Protein AF-L1LAF9-F1 (afdb_monomer)

Organism: NCBI:txid1537102

Nearest PDB structures (foldseek):
  6fg9-assembly1_B  TM=1.984E-01  e=8.293E-01  Mus musculus
  6fg9-assembly1_A  TM=2.147E-01  e=1.912E+00  Mus musculus

Foldseek 3Di:
DDWDFDDDPDDDDTDTDDDPDDDLVFFPDKDFDADPPDPDTFKIKTDGHPDPPPDDDAIWMWGAAAQFQDIDTDPVDGDDDDPVCPVVSVVSNVLRPAAEFAAELLDQAAKDDGPRGPFIWGWDWDQDVVDNFKIKIKIAGPVQDWHWYPFYDQPNDTQPDGGSATFSIKIFMPGPPDDSHGQKIWTHGPPPQAIWIWGDPAQPDSHIATFDAPDDDDRNDDPPVVVSRVVSCCRHVPDDDPDDDDDDCPVVVRRPRPDPDPDDDDDDDPPPDPDDDDDDDD

Radius of gyration: 24.38 Å; Cα contacts (8 Å, |Δi|>4): 462; chains: 1; bounding box: 65×49×66 Å

Structure (mmCIF, N/CA/C/O backbone):
data_AF-L1LAF9-F1
#
_entry.id   AF-L1LAF9-F1
#
loop_
_atom_site.group_PDB
_atom_site.id
_atom_site.type_symbol
_atom_site.label_atom_id
_atom_site.label_alt_id
_atom_site.label_comp_id
_atom_site.label_asym_id
_atom_site.label_entity_id
_atom_site.label_seq_id
_atom_site.pdbx_PDB_ins_code
_atom_site.Cartn_x
_atom_site.Cartn_y
_atom_site.Cartn_z
_atom_site.occupancy
_atom_site.B_iso_or_equiv
_atom_site.auth_seq_id
_atom_site.auth_comp_id
_atom_site.auth_asym_id
_atom_site.auth_atom_id
_atom_site.pdbx_PDB_model_num
ATOM 1 N N . MET A 1 1 ? -22.250 -16.997 15.262 1.00 35.44 1 MET A N 1
ATOM 2 C CA . MET A 1 1 ? -22.155 -15.580 14.861 1.00 35.44 1 MET A CA 1
ATOM 3 C C . MET A 1 1 ? -22.587 -14.770 16.066 1.00 35.44 1 MET A C 1
ATOM 5 O O . MET A 1 1 ? -23.705 -14.972 16.515 1.00 35.44 1 MET A O 1
ATOM 9 N N . ALA A 1 2 ? -21.692 -13.990 16.666 1.00 36.31 2 ALA A N 1
ATOM 10 C CA . ALA A 1 2 ? -22.059 -13.100 17.764 1.00 36.31 2 ALA A CA 1
ATOM 11 C C . ALA A 1 2 ? -22.338 -11.720 17.162 1.00 36.31 2 ALA A C 1
ATOM 13 O O . ALA A 1 2 ? -21.516 -11.211 16.404 1.00 36.31 2 ALA A O 1
ATOM 14 N N . ILE A 1 3 ? -23.509 -11.158 17.449 1.00 37.88 3 ILE A N 1
ATOM 15 C CA . ILE A 1 3 ? -23.856 -9.787 17.076 1.00 37.88 3 ILE A CA 1
ATOM 16 C C . ILE A 1 3 ? -23.660 -8.961 18.342 1.00 37.88 3 ILE A C 1
ATOM 18 O O . ILE A 1 3 ? -24.405 -9.127 19.306 1.00 37.88 3 ILE A O 1
ATOM 22 N N . ALA A 1 4 ? -22.625 -8.124 18.368 1.00 44.84 4 ALA A N 1
ATOM 23 C CA . ALA A 1 4 ? -22.475 -7.128 19.417 1.00 44.84 4 ALA A CA 1
ATOM 24 C C . ALA A 1 4 ? -23.348 -5.923 19.047 1.00 44.84 4 ALA A C 1
ATOM 26 O O . ALA A 1 4 ? -23.172 -5.328 17.984 1.00 44.84 4 ALA A O 1
ATOM 27 N N . VAL A 1 5 ? -24.311 -5.594 19.907 1.00 40.78 5 VAL A N 1
ATOM 28 C CA . VAL A 1 5 ? -25.103 -4.366 19.793 1.00 40.78 5 VAL A CA 1
ATOM 29 C C . VAL A 1 5 ? -24.395 -3.307 20.623 1.00 40.78 5 VAL A C 1
ATOM 31 O O . VAL A 1 5 ? -24.274 -3.450 21.837 1.00 40.78 5 VAL A O 1
ATOM 34 N N . ILE A 1 6 ? -23.884 -2.272 19.964 1.00 50.31 6 ILE A N 1
ATOM 35 C CA . ILE A 1 6 ? -23.181 -1.170 20.621 1.00 50.31 6 ILE A CA 1
ATOM 36 C C . ILE A 1 6 ? -24.163 -0.005 20.722 1.00 50.31 6 ILE A C 1
ATOM 38 O O . ILE A 1 6 ? -24.612 0.522 19.707 1.00 50.31 6 ILE A O 1
ATOM 42 N N . SER A 1 7 ? -24.515 0.372 21.951 1.00 35.22 7 SER A N 1
ATOM 43 C CA . SER A 1 7 ? -25.308 1.570 22.233 1.00 35.22 7 SER A CA 1
ATOM 44 C C . SER A 1 7 ? -24.351 2.731 22.472 1.00 35.22 7 SER A C 1
ATOM 46 O O . SER A 1 7 ? -23.646 2.747 23.480 1.00 35.22 7 SER A O 1
ATOM 48 N N . ILE A 1 8 ? -24.312 3.692 21.553 1.00 41.19 8 ILE A N 1
ATOM 49 C CA . ILE A 1 8 ? -23.525 4.919 21.706 1.00 41.19 8 ILE A CA 1
ATOM 50 C C . ILE A 1 8 ? -24.463 5.989 22.272 1.00 41.19 8 ILE A C 1
ATOM 52 O O . ILE A 1 8 ? -25.536 6.235 21.724 1.00 41.19 8 ILE A O 1
ATOM 56 N N . GLY A 1 9 ? -24.102 6.574 23.414 1.00 35.09 9 GLY A N 1
ATOM 57 C CA . GLY A 1 9 ? -24.902 7.600 24.076 1.00 35.09 9 GLY A CA 1
ATOM 58 C C . GLY A 1 9 ? -24.923 8.918 23.299 1.00 35.09 9 GLY A C 1
ATOM 59 O O . GLY A 1 9 ? -23.873 9.507 23.067 1.00 35.09 9 GLY A O 1
ATOM 60 N N . MET A 1 10 ? -26.152 9.359 23.010 1.00 37.81 10 MET A N 1
ATOM 61 C CA . MET A 1 10 ? -26.618 10.645 22.467 1.00 37.81 10 MET A CA 1
ATOM 62 C C . MET A 1 10 ? -26.409 10.875 20.951 1.00 37.81 10 MET A C 1
ATOM 64 O O . MET A 1 10 ? -25.324 11.186 20.469 1.00 37.81 10 MET A O 1
ATOM 68 N N . ASP A 1 11 ? -27.540 10.744 20.239 1.00 41.66 11 ASP A N 1
ATOM 69 C CA . ASP A 1 11 ? -27.870 11.194 18.874 1.00 41.66 11 ASP A CA 1
ATOM 70 C C . ASP A 1 11 ? -27.311 10.464 17.631 1.00 41.66 11 ASP A C 1
ATOM 72 O O . ASP A 1 11 ? -27.247 11.078 16.567 1.00 41.66 11 ASP A O 1
ATOM 76 N N . PHE A 1 12 ? -26.993 9.157 17.665 1.00 33.66 12 PHE A N 1
ATOM 77 C CA . PHE A 1 12 ? -26.556 8.445 16.441 1.00 33.66 12 PHE A CA 1
ATOM 78 C C . PHE A 1 12 ? -27.065 7.004 16.245 1.00 33.66 12 PHE A C 1
ATOM 80 O O . PHE A 1 12 ? -27.382 6.276 17.182 1.00 33.66 12 PHE A O 1
ATOM 87 N N . GLN A 1 13 ? -27.139 6.631 14.959 1.00 39.62 13 GLN A N 1
ATOM 88 C CA . GLN A 1 13 ? -27.570 5.347 14.394 1.00 39.62 13 GLN A CA 1
ATOM 89 C C . GLN A 1 13 ? -26.737 4.161 14.917 1.00 39.62 13 GLN A C 1
ATOM 91 O O . GLN A 1 13 ? -25.512 4.236 14.993 1.00 39.62 13 GLN A O 1
ATOM 96 N N . CYS A 1 14 ? -27.396 3.040 15.230 1.00 37.69 14 CYS A N 1
ATOM 97 C CA . CYS A 1 14 ? -26.738 1.805 15.660 1.00 37.69 14 CYS A CA 1
ATOM 98 C C . CYS A 1 14 ? -25.859 1.220 14.542 1.00 37.69 14 CYS A C 1
ATOM 100 O O . CYS A 1 14 ? -26.374 0.788 13.509 1.00 37.69 14 CYS A O 1
ATOM 102 N N . LEU A 1 15 ? -24.545 1.136 14.768 1.00 49.91 15 LEU A N 1
ATOM 103 C CA . LEU A 1 15 ? -23.625 0.404 13.899 1.00 49.91 15 LEU A CA 1
ATOM 104 C C . LEU A 1 15 ? -23.472 -1.034 14.411 1.00 49.91 15 LEU A C 1
ATOM 106 O O . LEU A 1 15 ? -22.935 -1.273 15.492 1.00 49.91 15 LEU A O 1
ATOM 110 N N . PHE A 1 16 ? -23.930 -2.006 13.623 1.00 46.44 16 PHE A N 1
ATOM 111 C CA . PHE A 1 16 ? -23.715 -3.424 13.905 1.00 46.44 16 PHE A CA 1
ATOM 112 C C . PHE A 1 16 ? -22.356 -3.853 13.349 1.00 46.44 16 PHE A C 1
ATOM 114 O O . PHE A 1 16 ? -22.183 -3.954 12.135 1.00 46.44 16 PHE A O 1
ATOM 121 N N . ILE A 1 17 ? -21.389 -4.141 14.223 1.00 55.69 17 ILE A N 1
ATOM 122 C CA . ILE A 1 17 ? -20.108 -4.722 13.803 1.00 55.69 17 ILE A CA 1
ATOM 123 C C . ILE A 1 17 ? -20.199 -6.240 13.929 1.00 55.69 17 ILE A C 1
ATOM 125 O O . ILE A 1 17 ? -20.254 -6.797 15.026 1.00 55.69 17 ILE A O 1
ATOM 129 N N . VAL A 1 18 ? -20.200 -6.927 12.788 1.00 50.34 18 VAL A N 1
ATOM 130 C CA . VAL A 1 18 ? -20.078 -8.386 12.737 1.00 50.34 18 VAL A CA 1
ATOM 131 C C . VAL A 1 18 ? -18.594 -8.742 12.780 1.00 50.34 18 VAL A C 1
ATOM 133 O O . VAL A 1 18 ? -17.911 -8.729 11.758 1.00 50.34 18 VAL A O 1
ATOM 136 N N . VAL A 1 19 ? -18.083 -9.075 13.965 1.00 55.41 19 VAL A N 1
ATOM 137 C CA . VAL A 1 19 ? -16.736 -9.645 14.113 1.00 55.41 19 VAL A CA 1
ATOM 138 C C . VAL A 1 19 ? -16.819 -11.141 13.810 1.00 55.41 19 VAL A C 1
ATOM 140 O O . VAL A 1 19 ? -17.490 -11.902 14.512 1.00 55.41 19 VAL A O 1
ATOM 143 N N . LYS A 1 20 ? -16.183 -11.571 12.718 1.00 49.72 20 LYS A N 1
ATOM 144 C CA . LYS A 1 20 ? -16.218 -12.959 12.243 1.00 49.72 20 LYS A CA 1
ATOM 145 C C . LYS A 1 20 ? -14.942 -13.705 12.654 1.00 49.72 20 LYS A C 1
ATOM 147 O O . LYS A 1 20 ? -14.177 -14.052 11.775 1.00 49.72 20 LYS A O 1
ATOM 152 N N . GLU A 1 21 ? -14.719 -13.925 13.956 1.00 51.59 21 GLU A N 1
ATOM 153 C CA . GLU A 1 21 ? -13.753 -14.891 14.547 1.00 51.59 21 GLU A CA 1
ATOM 154 C C . GLU A 1 21 ? -13.756 -14.812 16.097 1.00 51.59 21 GLU A C 1
ATOM 156 O O . GLU A 1 21 ? -14.299 -13.845 16.629 1.00 51.59 21 GLU A O 1
ATOM 161 N N . PRO A 1 22 ? -13.117 -15.766 16.818 1.00 48.38 22 PRO A N 1
ATOM 162 C CA . PRO A 1 22 ? -13.719 -16.945 17.464 1.00 48.38 22 PRO A CA 1
ATOM 163 C C . PRO A 1 22 ? -14.775 -16.602 18.540 1.00 48.38 22 PRO A C 1
ATOM 165 O O . PRO A 1 22 ? -14.990 -15.450 18.884 1.00 48.38 22 PRO A O 1
ATOM 168 N N . LYS A 1 23 ? -15.473 -17.620 19.067 1.00 59.66 23 LYS A N 1
ATOM 169 C CA . LYS A 1 23 ? -16.467 -17.530 20.162 1.00 59.66 23 LYS A CA 1
ATOM 170 C C . LYS A 1 23 ? -16.115 -16.436 21.198 1.00 59.66 23 LYS A C 1
ATOM 172 O O . LYS A 1 23 ? -15.335 -16.689 22.108 1.00 59.66 23 LYS A O 1
ATOM 177 N N . MET A 1 24 ? -16.725 -15.249 21.084 1.00 68.69 24 MET A N 1
ATOM 178 C CA . MET A 1 24 ? -16.601 -14.140 22.045 1.00 68.69 24 MET A CA 1
ATOM 179 C C . MET A 1 24 ? -17.379 -14.445 23.337 1.00 68.69 24 MET A C 1
ATOM 181 O O . MET A 1 24 ? -18.299 -13.720 23.704 1.00 68.69 24 MET A O 1
ATOM 185 N N . ILE A 1 25 ? -17.093 -15.572 23.988 1.00 66.50 25 ILE A N 1
ATOM 186 C CA . ILE A 1 25 ? -17.850 -16.025 25.165 1.00 66.50 25 ILE A CA 1
ATOM 187 C C . ILE A 1 25 ? -17.491 -15.196 26.415 1.00 66.50 25 ILE A C 1
ATOM 189 O O . ILE A 1 25 ? -18.321 -15.053 27.311 1.00 66.50 25 ILE A O 1
ATOM 193 N N . ASP A 1 26 ? -16.352 -14.498 26.406 1.00 86.31 26 ASP A N 1
ATOM 194 C CA . ASP A 1 26 ? -15.790 -13.860 27.601 1.00 86.31 26 ASP A CA 1
ATOM 195 C C . ASP A 1 26 ? -15.509 -12.357 27.440 1.00 86.31 26 ASP A C 1
ATOM 197 O O . ASP A 1 26 ? -14.520 -11.853 27.961 1.00 86.31 26 ASP A O 1
ATOM 201 N N . VAL A 1 27 ? -16.364 -11.608 26.735 1.00 89.31 27 VAL A N 1
ATOM 202 C CA . VAL A 1 27 ? -16.231 -10.140 26.600 1.00 89.31 27 VAL A CA 1
ATOM 203 C C . VAL A 1 27 ? -17.194 -9.420 27.557 1.00 89.31 27 VAL A C 1
ATOM 205 O O . VAL A 1 27 ? -18.396 -9.689 27.554 1.00 89.31 27 VAL A O 1
ATOM 208 N N . LYS A 1 28 ? -16.667 -8.526 28.407 1.00 91.00 28 LYS A N 1
ATOM 209 C CA . LYS A 1 28 ? -17.414 -7.664 29.347 1.00 91.00 28 LYS A CA 1
ATOM 210 C C . LYS A 1 28 ? -17.961 -6.436 28.643 1.00 91.00 28 LYS A C 1
ATOM 212 O O . LYS A 1 28 ? -19.128 -6.105 28.819 1.00 91.00 28 LYS A O 1
ATOM 217 N N . SER A 1 29 ? -17.121 -5.770 27.856 1.00 90.56 29 SER A N 1
ATOM 218 C CA . SER A 1 29 ? -17.513 -4.598 27.080 1.00 90.56 29 SER A CA 1
ATOM 219 C C . SER A 1 29 ? -16.705 -4.472 25.794 1.00 90.56 29 SER A C 1
ATOM 221 O O . SER A 1 29 ? -15.585 -4.974 25.674 1.00 90.56 29 SER A O 1
ATOM 223 N N . VAL A 1 30 ? -17.312 -3.786 24.828 1.00 91.81 30 VAL A N 1
ATOM 224 C CA . VAL A 1 30 ? -16.719 -3.429 23.541 1.00 91.81 30 VAL A CA 1
ATOM 225 C C . VAL A 1 30 ? -16.842 -1.920 23.401 1.00 91.81 30 VAL A C 1
ATOM 227 O O . VAL A 1 30 ? -17.958 -1.405 23.373 1.00 91.81 30 VAL A O 1
ATOM 230 N N . ASN A 1 31 ? -15.714 -1.220 23.317 1.00 92.06 31 ASN A N 1
ATOM 231 C CA . ASN A 1 31 ? -15.690 0.200 22.981 1.00 92.06 31 ASN A CA 1
ATOM 232 C C . ASN A 1 31 ? -15.277 0.342 21.519 1.00 92.06 31 ASN A C 1
ATOM 234 O O . ASN A 1 31 ? -14.313 -0.284 21.077 1.00 92.06 31 ASN A O 1
ATOM 238 N N . VAL A 1 32 ? -16.012 1.154 20.767 1.00 92.94 32 VAL A N 1
ATOM 239 C CA . VAL A 1 32 ? -15.766 1.372 19.342 1.00 92.94 32 VAL A CA 1
ATOM 240 C C . VAL A 1 32 ? -15.534 2.845 19.101 1.00 92.94 32 VAL A C 1
ATOM 242 O O . VAL A 1 32 ? -16.313 3.686 19.541 1.00 92.94 32 VAL A O 1
ATOM 245 N N . TYR A 1 33 ? -14.469 3.137 18.369 1.00 93.50 33 TYR A N 1
ATOM 246 C CA . TYR A 1 33 ? -14.033 4.485 18.070 1.00 93.50 33 TYR A CA 1
ATOM 247 C C . TYR A 1 33 ? -14.093 4.719 16.559 1.00 93.50 33 TYR A C 1
ATOM 249 O O . TYR A 1 33 ? -13.586 3.931 15.750 1.00 93.50 33 TYR A O 1
ATOM 257 N N . CYS A 1 34 ? -14.730 5.822 16.188 1.00 94.06 34 CYS A N 1
ATOM 258 C CA . CYS A 1 34 ? -14.889 6.299 14.819 1.00 94.06 34 CYS A CA 1
ATOM 259 C C . CYS A 1 34 ? -14.513 7.782 14.754 1.00 94.06 34 CYS A C 1
ATOM 261 O O . CYS A 1 34 ? -14.442 8.468 15.777 1.00 94.06 34 CYS A O 1
ATOM 263 N N . THR A 1 35 ? -14.249 8.288 13.552 1.00 92.00 35 THR A N 1
ATOM 264 C CA . THR A 1 35 ? -14.042 9.726 13.353 1.00 92.00 35 THR A CA 1
ATOM 265 C C . THR A 1 35 ? -15.384 10.423 13.155 1.00 92.00 35 THR A C 1
ATOM 267 O O . THR A 1 35 ? -16.299 9.885 12.524 1.00 92.00 35 THR A O 1
ATOM 270 N N . LYS A 1 36 ? -15.508 11.647 13.681 1.00 89.50 36 LYS A N 1
ATOM 271 C CA . LYS A 1 36 ? -16.723 12.455 13.534 1.00 89.50 36 LYS A CA 1
ATOM 272 C C . LYS A 1 36 ? -17.069 12.629 12.051 1.00 89.50 36 LYS A C 1
ATOM 274 O O . LYS A 1 36 ? -16.234 13.071 11.270 1.00 89.50 36 LYS A O 1
ATOM 279 N N . GLY A 1 37 ? -18.316 12.328 11.693 1.00 88.88 37 GLY A N 1
ATOM 280 C CA . GLY A 1 37 ? -18.812 12.443 10.318 1.00 88.88 37 GLY A CA 1
ATOM 281 C C . GLY A 1 37 ? -18.579 11.205 9.448 1.00 88.88 37 GLY A C 1
ATOM 282 O O . GLY A 1 37 ? -18.964 11.219 8.284 1.00 88.88 37 GLY A O 1
ATOM 283 N N . THR A 1 38 ? -17.999 10.136 9.998 1.00 87.94 38 THR A N 1
ATOM 284 C CA . THR A 1 38 ? -17.926 8.829 9.335 1.00 87.94 38 THR A CA 1
ATOM 285 C C . THR A 1 38 ? -18.785 7.813 10.079 1.00 87.94 38 THR A C 1
ATOM 287 O O . THR A 1 38 ? -18.965 7.908 11.292 1.00 87.94 38 THR A O 1
ATOM 290 N N . THR A 1 39 ? -19.321 6.836 9.354 1.00 88.25 39 THR A N 1
ATOM 291 C CA . THR A 1 39 ? -19.981 5.659 9.941 1.00 88.25 39 THR A CA 1
ATOM 292 C C . THR A 1 39 ? -19.006 4.501 10.153 1.00 88.25 39 THR A C 1
ATOM 294 O O . THR A 1 39 ? -19.381 3.471 10.708 1.00 88.25 39 THR A O 1
ATOM 297 N N . ASP A 1 40 ? -17.752 4.659 9.725 1.00 90.88 40 ASP A N 1
ATOM 298 C CA . ASP A 1 40 ? -16.735 3.625 9.819 1.00 90.88 40 ASP A CA 1
ATOM 299 C C . ASP A 1 40 ? -16.064 3.618 11.192 1.00 90.88 40 ASP A C 1
ATOM 301 O O . ASP A 1 40 ? -15.484 4.598 11.659 1.00 90.88 40 ASP A O 1
ATOM 305 N N . ALA A 1 41 ? -16.097 2.451 11.829 1.00 94.25 41 ALA A N 1
ATOM 306 C CA . ALA A 1 41 ? -15.246 2.157 12.968 1.00 94.25 41 ALA A CA 1
ATOM 307 C C . ALA A 1 41 ? -13.810 1.889 12.497 1.00 94.25 41 ALA A C 1
ATOM 309 O O . ALA A 1 41 ? -13.605 1.081 11.582 1.00 94.25 41 ALA A O 1
ATOM 310 N N . PHE A 1 42 ? -12.836 2.505 13.168 1.00 95.62 42 PHE A N 1
ATOM 311 C CA . PHE A 1 42 ? -11.404 2.352 12.869 1.00 95.62 42 PHE A CA 1
ATOM 312 C C . PHE A 1 42 ? -10.618 1.709 14.006 1.00 95.62 42 PHE A C 1
ATOM 314 O O . PHE A 1 42 ? -9.571 1.118 13.758 1.00 95.62 42 PHE A O 1
ATOM 321 N N . LEU A 1 43 ? -11.124 1.787 15.237 1.00 96.44 43 LEU A N 1
ATOM 322 C CA . LEU A 1 43 ? -10.482 1.201 16.406 1.00 96.44 43 LEU A CA 1
ATOM 323 C C . LEU A 1 43 ? -11.540 0.568 17.314 1.00 96.44 43 LEU A C 1
ATOM 325 O O . LEU A 1 43 ? -12.601 1.145 17.557 1.00 96.44 43 LEU A O 1
ATOM 329 N N . ILE A 1 44 ? -11.252 -0.631 17.802 1.00 95.62 44 ILE A N 1
ATOM 330 C CA . ILE A 1 44 ? -12.086 -1.396 18.724 1.00 95.62 44 ILE A CA 1
ATOM 331 C C . ILE A 1 44 ? -11.234 -1.768 19.928 1.00 95.62 44 ILE A C 1
ATOM 333 O O . ILE A 1 44 ? -10.119 -2.263 19.784 1.00 95.62 44 ILE A O 1
ATOM 337 N N . TYR A 1 45 ? -11.796 -1.589 21.112 1.00 94.56 45 TYR A N 1
ATOM 338 C CA . TYR A 1 45 ? -11.252 -2.089 22.360 1.00 94.56 45 TYR A CA 1
ATOM 339 C C . TYR A 1 45 ? -12.182 -3.156 22.935 1.00 94.56 45 TYR A C 1
ATOM 341 O O . TYR A 1 45 ? -13.382 -2.925 23.104 1.00 94.56 45 TYR A O 1
ATOM 349 N N . LEU A 1 46 ? -11.620 -4.323 23.244 1.00 93.75 46 LEU A N 1
ATOM 350 C CA . LEU A 1 46 ? -12.309 -5.438 23.880 1.00 93.75 46 LEU A CA 1
ATOM 351 C C . LEU A 1 46 ? -11.812 -5.593 25.317 1.00 93.75 46 LEU A C 1
ATOM 353 O O . LEU A 1 46 ? -10.640 -5.904 25.544 1.00 93.75 46 LEU A O 1
ATOM 357 N N . LYS A 1 47 ? -12.730 -5.438 26.274 1.00 92.88 47 LYS A N 1
ATOM 358 C CA . LYS A 1 47 ? -12.500 -5.738 27.688 1.00 92.88 47 LYS A CA 1
ATOM 359 C C . LYS A 1 47 ? -13.083 -7.110 28.007 1.00 92.88 47 LYS A C 1
ATOM 361 O O . LYS A 1 47 ? -14.296 -7.282 27.845 1.00 92.88 47 LYS A O 1
ATOM 366 N N . PRO A 1 48 ? -12.290 -8.090 28.453 1.00 92.00 48 PRO A N 1
ATOM 367 C CA . PRO A 1 48 ? -12.816 -9.392 28.817 1.00 92.00 48 PRO A CA 1
ATOM 368 C C . PRO A 1 48 ? -13.617 -9.343 30.127 1.00 92.00 48 PRO A C 1
ATOM 370 O O . PRO A 1 48 ? -13.499 -8.407 30.923 1.00 92.00 48 PRO A O 1
ATOM 373 N N . LYS A 1 49 ? -14.469 -10.347 30.355 1.00 91.12 49 LYS A N 1
ATOM 374 C CA . LYS A 1 49 ? -15.078 -10.587 31.674 1.00 91.12 49 LYS A CA 1
ATOM 375 C C . LYS A 1 49 ? -13.986 -10.995 32.653 1.00 91.12 49 LYS A C 1
ATOM 377 O O . LYS A 1 49 ? -13.087 -11.749 32.296 1.00 91.12 49 LYS A O 1
ATOM 382 N N . GLU A 1 50 ? -14.085 -10.507 33.886 1.00 88.38 50 GLU A N 1
ATOM 383 C CA . GLU A 1 50 ? -13.256 -11.011 34.980 1.00 88.38 50 GLU A CA 1
ATOM 384 C C . GLU A 1 50 ? -13.550 -12.506 35.134 1.00 88.38 50 GLU A C 1
ATOM 386 O O . GLU A 1 50 ? -14.680 -12.903 35.429 1.00 88.38 50 GLU A O 1
ATOM 391 N N . GLY A 1 51 ? -12.559 -13.338 34.813 1.00 76.56 51 GLY A N 1
ATOM 392 C CA . GLY A 1 51 ? -12.720 -14.783 34.806 1.00 76.56 51 GLY A CA 1
ATOM 393 C C . GLY A 1 51 ? -12.891 -15.320 36.224 1.00 76.56 51 GLY A C 1
ATOM 394 O O . GLY A 1 51 ? -12.085 -15.037 37.104 1.00 76.56 51 GLY A O 1
ATOM 395 N N . THR A 1 52 ? -13.895 -16.171 36.439 1.00 64.38 52 THR A N 1
ATOM 396 C CA . THR A 1 52 ? -14.035 -16.978 37.665 1.00 64.38 52 THR A CA 1
ATOM 397 C C . THR A 1 52 ? -12.981 -18.084 37.775 1.00 64.38 52 THR A C 1
ATOM 399 O O . THR A 1 52 ? -12.800 -18.655 38.845 1.00 64.38 52 THR A O 1
ATOM 402 N N . THR A 1 53 ? -12.280 -18.408 36.684 1.00 77.00 53 THR A N 1
ATOM 403 C CA . THR A 1 53 ? -11.362 -19.555 36.568 1.00 77.00 53 THR A CA 1
ATOM 404 C C . THR A 1 53 ? -9.887 -19.221 36.812 1.00 77.00 53 THR A C 1
ATOM 406 O O . THR A 1 53 ? -9.024 -20.055 36.551 1.00 77.00 53 THR A O 1
ATOM 409 N N . GLY A 1 54 ? -9.564 -18.020 37.304 1.00 81.19 54 GLY A N 1
ATOM 410 C CA . GLY A 1 54 ? -8.181 -17.620 37.605 1.00 81.19 54 GLY A CA 1
ATOM 411 C C . GLY A 1 54 ? -7.296 -17.365 36.375 1.00 81.19 54 GLY A C 1
ATOM 412 O O . GLY A 1 54 ? -6.126 -17.023 36.530 1.00 81.19 54 GLY A O 1
ATOM 413 N N . VAL A 1 55 ? -7.835 -17.487 35.157 1.00 85.88 55 VAL A N 1
ATOM 414 C CA . VAL A 1 55 ? -7.151 -17.076 33.924 1.00 85.88 55 VAL A CA 1
ATOM 415 C C . VAL A 1 55 ? -7.424 -15.592 33.693 1.00 85.88 55 VAL A C 1
ATOM 417 O O . VAL A 1 55 ? -8.558 -15.198 33.416 1.00 85.88 55 VAL A O 1
ATOM 420 N N . LEU A 1 56 ? -6.385 -14.767 33.812 1.00 82.56 56 LEU A N 1
ATOM 421 C CA . LEU A 1 56 ? -6.452 -13.352 33.459 1.00 82.56 56 LEU A CA 1
ATOM 422 C C . LEU A 1 56 ? -6.481 -13.228 31.935 1.00 82.56 56 LEU A C 1
ATOM 424 O O . LEU A 1 56 ? -5.492 -13.493 31.257 1.00 82.56 56 LEU A O 1
ATOM 428 N N . LEU A 1 57 ? -7.638 -12.856 31.397 1.00 89.06 57 LEU A N 1
ATOM 429 C CA . LEU A 1 57 ? -7.755 -12.468 30.000 1.00 89.06 57 LEU A CA 1
ATOM 430 C C . LEU A 1 57 ? -7.261 -11.029 29.847 1.00 89.06 57 LEU A C 1
ATOM 432 O O . LEU A 1 57 ? -7.655 -10.143 30.605 1.00 89.06 57 LEU A O 1
ATOM 436 N N . GLU A 1 58 ? -6.403 -10.801 28.860 1.00 91.81 58 GLU A N 1
ATOM 437 C CA . GLU A 1 58 ? -5.867 -9.475 28.572 1.00 91.81 58 GLU A CA 1
ATOM 438 C C . GLU A 1 58 ? -6.841 -8.647 27.730 1.00 91.81 58 GLU A C 1
ATOM 440 O O . GLU A 1 58 ? -7.560 -9.160 26.865 1.00 91.81 58 GLU A O 1
ATOM 445 N N . ASN A 1 59 ? -6.828 -7.339 27.974 1.00 93.56 59 ASN A N 1
ATOM 446 C CA . ASN A 1 59 ? -7.488 -6.363 27.120 1.00 93.56 59 ASN A CA 1
ATOM 447 C C . ASN A 1 59 ? -6.874 -6.379 25.720 1.00 93.56 59 ASN A C 1
ATOM 449 O O . ASN A 1 59 ? -5.653 -6.455 25.584 1.00 93.56 59 ASN A O 1
ATOM 453 N N . LYS A 1 60 ? -7.707 -6.242 24.684 1.00 95.06 60 LYS A N 1
ATOM 454 C CA . LYS A 1 60 ? -7.235 -6.241 23.295 1.00 95.06 60 LYS A CA 1
ATOM 455 C C . LYS A 1 60 ? -7.725 -5.036 22.520 1.00 95.06 60 LYS A C 1
ATOM 457 O O . LYS A 1 60 ? -8.894 -4.665 22.608 1.00 95.06 60 LYS A O 1
ATOM 462 N N . TRP A 1 61 ? -6.830 -4.490 21.712 1.00 95.81 61 TRP A N 1
ATOM 463 C CA . TRP A 1 61 ? -7.113 -3.419 20.772 1.00 95.81 61 TRP A CA 1
ATOM 464 C C . TRP A 1 61 ? -7.034 -3.961 19.351 1.00 95.81 61 TRP A C 1
ATOM 466 O O . TRP A 1 61 ? -6.141 -4.739 19.021 1.00 95.81 61 TRP A O 1
ATOM 476 N N . TYR A 1 62 ? -7.969 -3.548 18.507 1.00 96.62 62 TYR A N 1
ATOM 477 C CA . TYR A 1 62 ? -7.991 -3.888 17.093 1.00 96.62 62 TYR A CA 1
ATOM 478 C C . TYR A 1 62 ? -8.166 -2.620 16.279 1.00 96.62 62 TYR A C 1
ATOM 480 O O . TYR A 1 62 ? -9.062 -1.827 16.556 1.00 96.62 62 TYR A O 1
ATOM 488 N N . GLY A 1 63 ? -7.331 -2.447 15.267 1.00 95.81 63 GLY A N 1
ATOM 489 C CA . GLY A 1 63 ? -7.380 -1.329 14.341 1.00 95.81 63 GLY A CA 1
ATOM 490 C C . GLY A 1 63 ? -7.637 -1.800 12.916 1.00 95.81 63 GLY A C 1
ATOM 491 O O . GLY A 1 63 ? -7.363 -2.947 12.552 1.00 95.81 63 GLY A O 1
ATOM 492 N N . ARG A 1 64 ? -8.155 -0.897 12.092 1.00 96.38 64 ARG A N 1
ATOM 493 C CA . ARG A 1 64 ? -8.166 -1.034 10.634 1.00 96.38 64 ARG A CA 1
ATOM 494 C C . ARG A 1 64 ? -8.106 0.343 9.986 1.00 96.38 64 ARG A C 1
ATOM 496 O O . ARG A 1 64 ? -8.460 1.337 10.617 1.00 96.38 64 ARG A O 1
ATOM 503 N N . CYS A 1 65 ? -7.700 0.408 8.726 1.00 96.62 65 CYS A N 1
ATOM 504 C CA . CYS A 1 65 ? -7.730 1.642 7.951 1.00 96.62 65 CYS A CA 1
ATOM 505 C C . CYS A 1 65 ? -8.974 1.727 7.060 1.00 96.62 65 CYS A C 1
ATOM 507 O O . CYS A 1 65 ? -9.725 0.766 6.887 1.00 96.62 65 CYS A O 1
ATOM 509 N N . SER A 1 66 ? -9.199 2.907 6.491 1.00 95.88 66 SER A N 1
ATOM 510 C CA . SER A 1 66 ? -10.279 3.165 5.545 1.00 95.88 66 SER A CA 1
ATOM 511 C C . SER A 1 66 ? -10.242 2.183 4.380 1.00 95.88 66 SER A C 1
ATOM 513 O O . SER A 1 66 ? -9.206 1.978 3.743 1.00 95.88 66 SER A O 1
ATOM 515 N N . GLY A 1 67 ? -11.391 1.553 4.139 1.00 95.62 67 GLY A N 1
ATOM 516 C CA . GLY A 1 67 ? -11.559 0.524 3.123 1.00 95.62 67 GLY A CA 1
ATOM 517 C C . GLY A 1 67 ? -11.022 -0.858 3.494 1.00 95.62 67 GLY A C 1
ATOM 518 O O . GLY A 1 67 ? -11.171 -1.769 2.685 1.00 95.62 67 GLY A O 1
ATOM 519 N N . ASP A 1 68 ? -10.414 -1.069 4.664 1.00 96.25 68 ASP A N 1
ATOM 520 C CA . ASP A 1 68 ? -9.964 -2.403 5.068 1.00 96.25 68 ASP A CA 1
ATOM 521 C C . ASP A 1 68 ? -11.152 -3.320 5.393 1.00 96.25 68 ASP A C 1
ATOM 523 O O . ASP A 1 68 ? -12.095 -2.976 6.115 1.00 96.25 68 ASP A O 1
ATOM 527 N N . THR A 1 69 ? -11.064 -4.551 4.895 1.00 95.12 69 THR A N 1
ATOM 528 C CA . THR A 1 69 ? -12.060 -5.612 5.142 1.00 95.12 69 THR A CA 1
ATOM 529 C C . THR A 1 69 ? -11.740 -6.472 6.365 1.00 95.12 69 THR A C 1
ATOM 531 O O . THR A 1 69 ? -12.537 -7.332 6.732 1.00 95.12 69 THR A O 1
ATOM 534 N N . HIS A 1 70 ? -10.575 -6.271 6.985 1.00 92.75 70 HIS A N 1
ATOM 535 C CA . HIS A 1 70 ? -10.087 -7.070 8.108 1.00 92.75 70 HIS A CA 1
ATOM 536 C C . HIS A 1 70 ? -9.594 -6.158 9.229 1.00 92.75 70 HIS A C 1
ATOM 538 O O . HIS A 1 70 ? -9.090 -5.068 8.974 1.00 92.75 70 HIS A O 1
ATOM 544 N N . TRP A 1 71 ? -9.727 -6.641 10.459 1.00 94.25 71 TRP A N 1
ATOM 545 C CA . TRP A 1 71 ? -9.190 -6.005 11.656 1.00 94.25 71 TRP A CA 1
ATOM 546 C C . TRP A 1 71 ? -7.840 -6.629 12.005 1.00 94.25 71 TRP A C 1
ATOM 548 O O . TRP A 1 71 ? -7.673 -7.843 11.886 1.00 94.25 71 TRP A O 1
ATOM 558 N N . GLU A 1 72 ? -6.886 -5.815 12.446 1.00 94.75 72 GLU A N 1
ATOM 559 C CA . GLU A 1 72 ? -5.572 -6.264 12.914 1.00 94.75 72 GLU A CA 1
ATOM 560 C C . GLU A 1 72 ? -5.391 -5.861 14.378 1.00 94.75 72 GLU A C 1
ATOM 562 O O . GLU A 1 72 ? -5.878 -4.816 14.801 1.00 94.75 72 GLU A O 1
ATOM 567 N N . GLU A 1 73 ? -4.725 -6.698 15.173 1.00 95.44 73 GLU A N 1
ATOM 568 C CA . GLU A 1 73 ? -4.424 -6.368 16.570 1.00 95.44 73 GLU A CA 1
ATOM 569 C C . GLU A 1 73 ? -3.491 -5.150 16.633 1.00 95.44 73 GLU A C 1
ATOM 571 O O . GLU A 1 73 ? -2.423 -5.136 16.013 1.00 95.44 73 GLU A O 1
ATOM 576 N N . GLU A 1 74 ? -3.893 -4.131 17.391 1.00 95.75 74 GLU A N 1
ATOM 577 C CA . GLU A 1 74 ? -3.137 -2.898 17.565 1.00 95.75 74 GLU A CA 1
ATOM 578 C C . GLU A 1 74 ? -2.308 -2.974 18.846 1.00 95.75 74 GLU A C 1
ATOM 580 O O . GLU A 1 74 ? -2.832 -2.981 19.957 1.00 95.75 74 GLU A O 1
ATOM 585 N N . LYS A 1 75 ? -0.987 -3.021 18.681 1.00 94.94 75 LYS A N 1
ATOM 586 C CA . LYS A 1 75 ? -0.035 -3.189 19.788 1.00 94.94 75 LYS A CA 1
ATOM 587 C C . LYS A 1 75 ? 0.410 -1.863 20.401 1.00 94.94 75 LYS A C 1
ATOM 589 O O . LYS A 1 75 ? 1.103 -1.867 21.413 1.00 94.94 75 LYS A O 1
ATOM 594 N N . GLY A 1 76 ? 0.061 -0.738 19.775 1.00 92.81 76 GLY A N 1
ATOM 595 C CA . GLY A 1 76 ? 0.381 0.603 20.256 1.00 92.81 76 GLY A CA 1
ATOM 596 C C . GLY A 1 76 ? -0.453 1.064 21.452 1.00 92.81 76 GLY A C 1
ATOM 597 O O . GLY A 1 76 ? -0.088 2.058 22.072 1.00 92.81 76 GLY A O 1
ATOM 598 N N . PHE A 1 77 ? -1.532 0.353 21.786 1.00 93.00 77 PHE A N 1
ATOM 599 C CA . PHE A 1 77 ? -2.380 0.637 22.942 1.00 93.00 77 PHE A CA 1
ATOM 600 C C . PHE A 1 77 ? -2.323 -0.523 23.935 1.00 93.00 77 PHE A C 1
ATOM 602 O O . PHE A 1 77 ? -2.373 -1.692 23.553 1.00 93.00 77 PHE A O 1
ATOM 609 N N . THR A 1 78 ? -2.237 -0.201 25.221 1.00 93.12 78 THR A N 1
ATOM 610 C CA . THR A 1 78 ? -2.252 -1.175 26.315 1.00 93.12 78 THR A CA 1
ATOM 611 C C . THR A 1 78 ? -3.243 -0.727 27.382 1.00 93.12 78 THR A C 1
ATOM 613 O O . THR A 1 78 ? -3.552 0.454 27.497 1.00 93.12 78 THR A O 1
ATOM 616 N N . GLY A 1 79 ? -3.768 -1.673 28.163 1.00 91.75 79 GLY A N 1
ATOM 617 C CA . GLY A 1 79 ? -4.684 -1.347 29.259 1.00 91.75 79 GLY A CA 1
ATOM 618 C C . GLY A 1 79 ? -6.067 -0.868 28.805 1.00 91.75 79 GLY A C 1
ATOM 619 O O . GLY A 1 79 ? -6.480 -1.104 27.669 1.00 91.75 79 GLY A O 1
ATOM 620 N N . GLU A 1 80 ? -6.820 -0.301 29.749 1.00 91.69 80 GLU A N 1
ATOM 621 C CA . GLU A 1 80 ? -8.140 0.288 29.493 1.00 91.69 80 GLU A CA 1
ATOM 622 C C . GLU A 1 80 ? -7.997 1.728 28.991 1.00 91.69 80 GLU A C 1
ATOM 624 O O . GLU A 1 80 ? -7.111 2.428 29.473 1.00 91.69 80 GLU A O 1
ATOM 629 N N . PRO A 1 81 ? -8.877 2.194 28.088 1.00 89.75 81 PRO A N 1
ATOM 630 C CA . PRO A 1 81 ? -8.906 3.594 27.682 1.00 89.75 81 PRO A CA 1
ATOM 631 C C . PRO A 1 81 ? -9.179 4.508 28.881 1.00 89.75 81 PRO A C 1
ATOM 633 O O . PRO A 1 81 ? -10.232 4.428 29.518 1.00 89.75 81 PRO A O 1
ATOM 636 N N . THR A 1 82 ? -8.246 5.407 29.152 1.00 90.88 82 THR A N 1
ATOM 637 C CA . THR A 1 82 ? -8.327 6.484 30.139 1.00 90.88 82 THR A CA 1
ATOM 638 C C . THR A 1 82 ? -8.554 7.835 29.451 1.00 90.88 82 THR A C 1
ATOM 640 O O . THR A 1 82 ? -8.518 7.946 28.224 1.00 90.88 82 THR A O 1
ATOM 643 N N . GLY A 1 83 ? -8.804 8.895 30.228 1.00 81.69 83 GLY A N 1
ATOM 644 C CA . GLY A 1 83 ? -8.956 10.250 29.679 1.00 81.69 83 GLY A CA 1
ATOM 645 C C . GLY A 1 83 ? -7.712 10.754 28.934 1.00 81.69 83 GLY A C 1
ATOM 646 O O . GLY A 1 83 ? -7.841 11.486 27.953 1.00 81.69 83 GLY A O 1
ATOM 647 N N . ASP A 1 84 ? -6.521 10.307 29.336 1.00 83.69 84 ASP A N 1
ATOM 648 C CA . ASP A 1 84 ? -5.253 10.695 28.708 1.00 83.69 84 ASP A CA 1
ATOM 649 C C . ASP A 1 84 ? -5.052 10.030 27.332 1.00 83.69 84 ASP A C 1
ATOM 651 O O . ASP A 1 84 ? -4.339 10.557 26.472 1.00 83.69 84 ASP A O 1
ATOM 655 N N . ASP A 1 85 ? -5.756 8.925 27.062 1.00 86.06 85 ASP A N 1
ATOM 656 C CA . ASP A 1 85 ? -5.667 8.190 25.796 1.00 86.06 85 ASP A CA 1
ATOM 657 C C . ASP A 1 85 ? -6.398 8.881 24.637 1.00 86.06 85 ASP A C 1
ATOM 659 O O . ASP A 1 85 ? -6.248 8.490 23.477 1.00 86.06 85 ASP A O 1
ATOM 663 N N . ILE A 1 86 ? -7.151 9.953 24.899 1.00 88.06 86 ILE A N 1
ATOM 664 C CA . ILE A 1 86 ? -7.903 10.675 23.863 1.00 88.06 86 ILE A CA 1
ATOM 665 C C . ILE A 1 86 ? -6.969 11.203 22.764 1.00 88.06 86 ILE A C 1
ATOM 667 O O . ILE A 1 86 ? -7.291 11.112 21.578 1.00 88.06 86 ILE A O 1
ATOM 671 N N . VAL A 1 87 ? -5.797 11.733 23.127 1.00 91.50 87 VAL A N 1
ATOM 672 C CA . VAL A 1 87 ? -4.827 12.276 22.160 1.00 91.50 87 VAL A CA 1
ATOM 673 C C . VAL A 1 87 ? -4.250 11.185 21.242 1.00 91.50 87 VAL A C 1
ATOM 675 O O . VAL A 1 87 ? -4.348 11.342 20.018 1.00 91.50 87 VAL A O 1
ATOM 678 N N . PRO A 1 88 ? -3.671 10.077 21.753 1.00 94.31 88 PRO A N 1
ATOM 679 C CA . PRO A 1 88 ? -3.167 9.008 20.893 1.00 94.31 88 PRO A CA 1
ATOM 680 C C . PRO A 1 88 ? -4.279 8.292 20.111 1.00 94.31 88 PRO A C 1
ATOM 682 O O . PRO A 1 88 ? -4.057 7.972 18.940 1.00 94.31 88 PRO A O 1
ATOM 685 N N . ILE A 1 89 ? -5.480 8.118 20.681 1.00 93.62 89 ILE A N 1
ATOM 686 C CA . ILE A 1 89 ? -6.638 7.564 19.960 1.00 93.62 89 ILE A CA 1
ATOM 687 C C . ILE A 1 89 ? -7.007 8.471 18.782 1.00 93.62 89 ILE A C 1
ATOM 689 O O . ILE A 1 89 ? -7.062 7.999 17.650 1.00 93.62 89 ILE A O 1
ATOM 693 N N . ASN A 1 90 ? -7.174 9.780 18.992 1.00 93.56 90 ASN A N 1
ATOM 694 C CA . ASN A 1 90 ? -7.512 10.715 17.911 1.00 93.56 90 ASN A CA 1
ATOM 695 C C . ASN A 1 90 ? -6.453 10.741 16.802 1.00 93.56 90 ASN A C 1
ATOM 697 O O . ASN A 1 90 ? -6.794 10.786 15.615 1.00 93.56 90 ASN A O 1
ATOM 701 N N . LYS A 1 91 ? -5.168 10.672 17.169 1.00 94.88 91 LYS A N 1
ATOM 702 C CA . LYS A 1 91 ? -4.073 10.553 16.200 1.00 94.88 91 LYS A CA 1
ATOM 703 C C . LYS A 1 91 ? -4.205 9.271 15.375 1.00 94.88 91 LYS A C 1
ATOM 705 O O . LYS A 1 91 ? -4.095 9.342 14.155 1.00 94.88 91 LYS A O 1
ATOM 710 N N . HIS A 1 92 ? -4.467 8.132 16.016 1.00 94.75 92 HIS A N 1
ATOM 711 C CA . HIS A 1 92 ? -4.655 6.850 15.334 1.00 94.75 92 HIS A CA 1
ATOM 712 C C . HIS A 1 92 ? -5.878 6.866 14.410 1.00 94.75 92 HIS A C 1
ATOM 714 O O . HIS A 1 92 ? -5.777 6.463 13.257 1.00 94.75 92 HIS A O 1
ATOM 720 N N . LEU A 1 93 ? -7.012 7.398 14.871 1.00 95.38 93 LEU A N 1
ATOM 721 C CA . LEU A 1 93 ? -8.230 7.517 14.068 1.00 95.38 93 LEU A CA 1
ATOM 722 C C . LEU A 1 93 ? -8.020 8.401 12.831 1.00 95.38 93 LEU A C 1
ATOM 724 O O . LEU A 1 93 ? -8.485 8.063 11.748 1.00 95.38 93 LEU A O 1
ATOM 728 N N . THR A 1 94 ? -7.288 9.509 12.976 1.00 94.94 94 THR A N 1
ATOM 729 C CA . THR A 1 94 ? -6.938 10.389 11.848 1.00 94.94 94 THR A CA 1
ATOM 730 C C . THR A 1 94 ? -6.005 9.685 10.865 1.00 94.94 94 THR A C 1
ATOM 732 O O . THR A 1 94 ? -6.181 9.792 9.655 1.00 94.94 94 THR A O 1
ATOM 735 N N . ASP A 1 95 ? -5.027 8.934 11.375 1.00 95.19 95 ASP A N 1
ATOM 736 C CA . ASP A 1 95 ? -4.100 8.143 10.564 1.00 95.19 95 ASP A CA 1
ATOM 737 C C . ASP A 1 95 ? -4.820 7.037 9.774 1.00 95.19 95 ASP A C 1
ATOM 739 O O . ASP A 1 95 ? -4.524 6.812 8.599 1.00 95.19 95 ASP A O 1
ATOM 743 N N . ALA A 1 96 ? -5.814 6.404 10.403 1.00 96.44 96 ALA A N 1
ATOM 744 C CA . ALA A 1 96 ? -6.623 5.332 9.837 1.00 96.44 96 ALA A CA 1
ATOM 745 C C . ALA A 1 96 ? -7.543 5.788 8.694 1.00 96.44 96 ALA A C 1
ATOM 747 O O . ALA A 1 96 ? -7.979 4.951 7.906 1.00 96.44 96 ALA A O 1
ATOM 748 N N . LEU A 1 97 ? -7.798 7.093 8.540 1.00 95.94 97 LEU A N 1
ATOM 749 C CA . LEU A 1 97 ? -8.546 7.623 7.395 1.00 95.94 97 LEU A CA 1
ATOM 750 C C . LEU A 1 97 ? -7.816 7.419 6.063 1.00 95.94 97 LEU A C 1
ATOM 752 O O . LEU A 1 97 ? -8.463 7.396 5.016 1.00 95.94 97 LEU A O 1
ATOM 756 N N . ILE A 1 98 ? -6.487 7.273 6.086 1.00 96.88 98 ILE A N 1
ATOM 757 C CA . ILE A 1 98 ? -5.685 7.040 4.885 1.00 96.88 98 ILE A CA 1
ATOM 758 C C . ILE A 1 98 ? -5.615 5.526 4.631 1.00 96.88 98 ILE A C 1
ATOM 760 O O . ILE A 1 98 ? -5.043 4.803 5.453 1.00 96.88 98 ILE A O 1
ATOM 764 N N . PRO A 1 99 ? -6.142 5.024 3.499 1.00 97.44 99 PRO A N 1
ATOM 765 C CA . PRO A 1 99 ? -6.147 3.594 3.202 1.00 97.44 99 PRO A CA 1
ATOM 766 C C . PRO A 1 99 ? -4.751 2.972 3.184 1.00 97.44 99 PRO A C 1
ATOM 768 O O . PRO A 1 99 ? -3.781 3.622 2.787 1.00 97.44 99 PRO A O 1
ATOM 771 N N . ARG A 1 100 ? -4.646 1.686 3.540 1.00 97.56 100 ARG A N 1
ATOM 772 C CA . ARG A 1 100 ? -3.397 0.908 3.466 1.00 97.56 100 ARG A CA 1
ATOM 773 C C . ARG A 1 100 ? -3.597 -0.305 2.570 1.00 97.56 100 ARG A C 1
ATOM 775 O O . ARG A 1 100 ? -4.192 -1.294 2.971 1.00 97.56 100 ARG A O 1
ATOM 782 N N . VAL A 1 101 ? -3.064 -0.249 1.356 1.00 98.00 101 VAL A N 1
ATOM 783 C CA . VAL A 1 101 ? -3.404 -1.219 0.302 1.00 98.00 101 VAL A CA 1
ATOM 784 C C . VAL A 1 101 ? -2.233 -2.123 -0.066 1.00 98.00 101 VAL A C 1
ATOM 786 O O . VAL A 1 101 ? -1.067 -1.763 0.119 1.00 98.00 101 VAL A O 1
ATOM 789 N N . ILE A 1 102 ? -2.555 -3.304 -0.595 1.00 98.19 102 ILE A N 1
ATOM 790 C CA . ILE A 1 102 ? -1.599 -4.203 -1.248 1.00 98.19 102 ILE A CA 1
ATOM 791 C C . ILE A 1 102 ? -1.849 -4.106 -2.748 1.00 98.19 102 ILE A C 1
ATOM 793 O O . ILE A 1 102 ? -2.901 -4.539 -3.201 1.00 98.19 102 ILE A O 1
ATOM 797 N N . ILE A 1 103 ? -0.921 -3.518 -3.498 1.00 98.38 103 ILE A N 1
ATOM 798 C CA . ILE A 1 103 ? -1.082 -3.300 -4.944 1.00 98.38 103 ILE A CA 1
ATOM 799 C C . ILE A 1 103 ? -0.740 -4.581 -5.709 1.00 98.38 103 ILE A C 1
ATOM 801 O O . ILE A 1 103 ? 0.322 -5.150 -5.472 1.00 98.38 103 ILE A O 1
ATOM 805 N N . ASP A 1 104 ? -1.609 -5.003 -6.632 1.00 98.00 104 ASP A N 1
ATOM 806 C CA . ASP A 1 104 ? -1.405 -6.178 -7.491 1.00 98.00 104 ASP A CA 1
ATOM 807 C C . ASP A 1 104 ? -0.873 -5.757 -8.863 1.00 98.00 104 ASP A C 1
ATOM 809 O O . ASP A 1 104 ? -1.598 -5.196 -9.687 1.00 98.00 104 ASP A O 1
ATOM 813 N N . LEU A 1 105 ? 0.403 -6.048 -9.112 1.00 97.75 105 LEU A N 1
ATOM 814 C CA . LEU A 1 105 ? 1.091 -5.708 -10.355 1.00 97.75 105 LEU A CA 1
ATOM 815 C C . LEU A 1 105 ? 0.751 -6.644 -11.519 1.00 97.75 105 LEU A C 1
ATOM 817 O O . LEU A 1 105 ? 1.099 -6.345 -12.655 1.00 97.75 105 LEU A O 1
ATOM 821 N N . THR A 1 106 ? 0.008 -7.734 -11.297 1.00 96.19 106 THR A N 1
ATOM 822 C CA . THR A 1 106 ? -0.521 -8.533 -12.417 1.00 96.19 106 THR A CA 1
ATOM 823 C C . THR A 1 106 ? -1.620 -7.803 -13.191 1.00 96.19 106 THR A C 1
ATOM 825 O O . THR A 1 106 ? -1.986 -8.221 -14.290 1.00 96.19 106 THR A O 1
ATOM 828 N N . LYS A 1 107 ? -2.159 -6.712 -12.631 1.00 97.38 107 LYS A N 1
ATOM 829 C CA . LYS A 1 107 ? -3.141 -5.843 -13.280 1.00 97.38 107 LYS A CA 1
ATOM 830 C C . LYS A 1 107 ? -2.410 -4.781 -14.087 1.00 97.38 107 LYS A C 1
ATOM 832 O O . LYS A 1 107 ? -1.875 -3.842 -13.516 1.00 97.38 107 LYS A O 1
ATOM 837 N N . THR A 1 108 ? -2.389 -4.918 -15.406 1.00 96.50 108 THR A N 1
ATOM 838 C CA . THR A 1 108 ? -1.687 -3.968 -16.285 1.00 96.50 108 THR A CA 1
ATOM 839 C C . THR A 1 108 ? -2.597 -2.889 -16.863 1.00 96.50 108 THR A C 1
ATOM 841 O O . THR A 1 108 ? -2.101 -1.861 -17.300 1.00 96.50 108 THR A O 1
ATOM 844 N N . ASN A 1 109 ? -3.919 -3.078 -16.829 1.00 97.06 109 ASN A N 1
ATOM 845 C CA . ASN A 1 109 ? -4.896 -2.107 -17.316 1.00 97.06 109 ASN A CA 1
ATOM 846 C C . ASN A 1 109 ? -6.261 -2.253 -16.614 1.00 97.06 109 ASN A C 1
ATOM 848 O O . ASN A 1 109 ? -6.518 -3.217 -15.885 1.00 97.06 109 ASN A O 1
ATOM 852 N N . GLY A 1 110 ? -7.147 -1.281 -16.842 1.00 97.00 110 GLY A N 1
ATOM 853 C CA . GLY A 1 110 ? -8.544 -1.333 -16.413 1.00 97.00 110 GLY A CA 1
ATOM 854 C C . GLY A 1 110 ? -8.749 -0.939 -14.951 1.00 97.00 110 GLY A C 1
ATOM 855 O O . GLY A 1 110 ? -8.114 -0.017 -14.449 1.00 97.00 110 GLY A O 1
ATOM 856 N N . SER A 1 111 ? -9.678 -1.606 -14.266 1.00 98.19 111 SER A N 1
ATOM 857 C CA . SER A 1 111 ? -9.967 -1.355 -12.849 1.00 98.19 111 SER A CA 1
ATOM 858 C C . SER A 1 111 ? -10.026 -2.651 -12.056 1.00 98.19 111 SER A C 1
ATOM 860 O O . SER A 1 111 ? -10.460 -3.675 -12.583 1.00 98.19 111 SER A O 1
ATOM 862 N N . TYR A 1 112 ? -9.641 -2.609 -10.785 1.00 98.38 112 TYR A N 1
ATOM 863 C CA . TYR A 1 112 ? -9.675 -3.767 -9.897 1.00 98.38 112 TYR A CA 1
ATOM 864 C C . TYR A 1 112 ? -9.837 -3.349 -8.433 1.00 98.38 112 TYR A C 1
ATOM 866 O O . TYR A 1 112 ? -9.612 -2.198 -8.068 1.00 98.38 112 TYR A O 1
ATOM 874 N N . THR A 1 113 ? -10.209 -4.302 -7.584 1.00 98.31 113 THR A N 1
ATOM 875 C CA . THR A 1 113 ? -10.229 -4.135 -6.128 1.00 98.31 113 THR A CA 1
ATOM 876 C C . THR A 1 113 ? -9.046 -4.909 -5.559 1.00 98.31 113 THR A C 1
ATOM 878 O O . THR A 1 113 ? -9.037 -6.141 -5.667 1.00 98.31 113 THR A O 1
ATOM 881 N N . PRO A 1 114 ? -8.020 -4.238 -5.003 1.00 97.56 114 PRO A N 1
ATOM 882 C CA . PRO A 1 114 ? -6.902 -4.942 -4.406 1.00 97.56 114 PRO A CA 1
ATOM 883 C C . PRO A 1 114 ? -7.365 -5.834 -3.252 1.00 97.56 114 PRO A C 1
ATOM 885 O O . PRO A 1 114 ? -8.401 -5.609 -2.619 1.00 97.56 114 PRO A O 1
ATOM 888 N N . ARG A 1 115 ? -6.598 -6.882 -2.954 1.00 96.06 115 ARG A N 1
ATOM 889 C CA . ARG A 1 115 ? -6.999 -7.828 -1.911 1.00 96.06 115 ARG A CA 1
ATOM 890 C C . ARG A 1 115 ? -7.116 -7.145 -0.547 1.00 96.06 115 ARG A C 1
ATOM 892 O O . ARG A 1 115 ? -6.318 -6.280 -0.190 1.00 96.06 115 ARG A O 1
ATOM 899 N N . ARG A 1 116 ? -8.072 -7.623 0.253 1.00 95.44 116 ARG A N 1
ATOM 900 C CA . ARG A 1 116 ? -8.367 -7.156 1.619 1.00 95.44 116 ARG A CA 1
ATOM 901 C C . ARG A 1 116 ? -8.828 -5.698 1.732 1.00 95.44 116 ARG A C 1
ATOM 903 O O . ARG A 1 116 ? -8.995 -5.231 2.858 1.00 95.44 116 ARG A O 1
ATOM 910 N N . THR A 1 117 ? -9.138 -5.026 0.629 1.00 96.50 117 THR A N 1
ATOM 911 C CA . THR A 1 117 ? -9.762 -3.703 0.647 1.00 96.50 117 THR A CA 1
ATOM 912 C C . THR A 1 117 ? -11.080 -3.705 -0.130 1.00 96.50 117 THR A C 1
ATOM 914 O O . THR A 1 117 ? -11.297 -4.559 -0.984 1.00 96.50 117 THR A O 1
ATOM 917 N N . THR A 1 118 ? -11.985 -2.785 0.189 1.00 96.88 118 THR A N 1
ATOM 918 C CA . THR A 1 118 ? -13.206 -2.503 -0.581 1.00 96.88 118 THR A CA 1
ATOM 919 C C . THR A 1 118 ? -12.997 -1.413 -1.634 1.00 96.88 118 THR A C 1
ATOM 921 O O . THR A 1 118 ? -13.929 -1.077 -2.358 1.00 96.88 118 THR A O 1
ATOM 924 N N . LEU A 1 119 ? -11.799 -0.829 -1.708 1.00 97.44 119 LEU A N 1
ATOM 925 C CA . LEU A 1 119 ? -11.504 0.314 -2.566 1.00 97.44 119 LEU A CA 1
ATOM 926 C C . LEU A 1 119 ? -11.197 -0.111 -4.003 1.00 97.44 119 LEU A C 1
ATOM 928 O O . LEU A 1 119 ? -10.529 -1.117 -4.237 1.00 97.44 119 LEU A O 1
ATOM 932 N N . GLN A 1 120 ? -11.648 0.689 -4.969 1.00 98.25 120 GLN A N 1
ATOM 933 C CA . GLN A 1 120 ? -11.383 0.461 -6.387 1.00 98.25 120 GLN A CA 1
ATOM 934 C C . GLN A 1 120 ? -10.138 1.226 -6.844 1.00 98.25 120 GLN A C 1
ATOM 936 O O . GLN A 1 120 ? -9.952 2.401 -6.523 1.00 98.25 120 GLN A O 1
ATOM 941 N N . PHE A 1 121 ? -9.290 0.545 -7.604 1.00 98.38 121 PHE A N 1
ATOM 942 C CA . PHE A 1 121 ? -8.110 1.098 -8.250 1.00 98.38 121 PHE A CA 1
ATOM 943 C C . PHE A 1 121 ? -8.291 1.079 -9.763 1.00 98.38 121 PHE A C 1
ATOM 945 O O . PHE A 1 121 ? -8.834 0.120 -10.312 1.00 98.38 121 PHE A O 1
ATOM 952 N N . SER A 1 122 ? -7.798 2.116 -10.432 1.00 98.25 122 SER A N 1
ATOM 953 C CA . SER A 1 122 ? -7.599 2.153 -11.878 1.00 98.25 122 SER A CA 1
ATOM 954 C C . SER A 1 122 ? -6.132 1.894 -12.217 1.00 98.25 122 SER A C 1
ATOM 956 O O . SER A 1 122 ? -5.226 2.228 -11.446 1.00 98.25 122 SER A O 1
ATOM 958 N N . VAL A 1 123 ? -5.905 1.280 -13.375 1.00 98.25 123 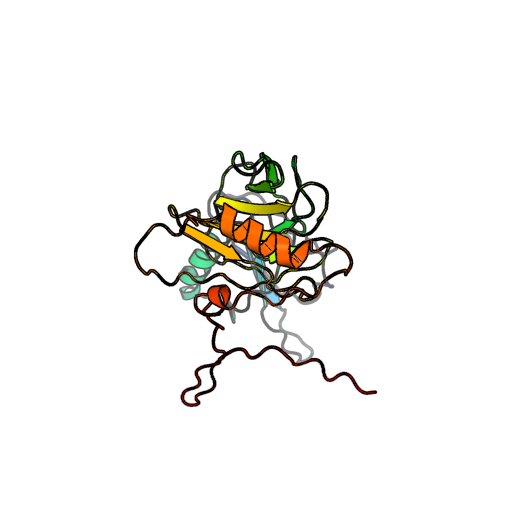VAL A N 1
ATOM 959 C CA . VAL A 1 123 ? -4.585 1.088 -13.968 1.00 98.25 123 VAL A CA 1
ATOM 960 C C . VAL A 1 123 ? -4.587 1.699 -15.359 1.00 98.25 123 VAL A C 1
ATOM 962 O O . VAL A 1 123 ? -5.333 1.265 -16.240 1.00 98.25 123 VAL A O 1
ATOM 965 N N . GLU A 1 124 ? -3.755 2.716 -15.528 1.00 97.75 124 GLU A N 1
ATOM 966 C CA . GLU A 1 124 ? -3.495 3.367 -16.810 1.00 97.75 124 GLU A CA 1
ATOM 967 C C . GLU A 1 124 ? -2.223 2.771 -17.411 1.00 97.75 124 GLU A C 1
ATOM 969 O O . GLU A 1 124 ? -1.208 2.645 -16.725 1.00 97.75 124 GLU A O 1
ATOM 974 N N . GLU A 1 125 ? -2.297 2.374 -18.677 1.00 96.38 125 GLU A N 1
ATOM 975 C CA . GLU A 1 125 ? -1.185 1.793 -19.419 1.00 96.38 125 GLU A CA 1
ATOM 976 C C . GLU A 1 125 ? -0.655 2.825 -20.419 1.00 96.38 125 GLU A C 1
ATOM 978 O O . GLU A 1 125 ? -1.383 3.248 -21.316 1.00 96.38 125 GLU A O 1
ATOM 983 N N . ASP A 1 126 ? 0.618 3.192 -20.285 1.00 95.88 126 ASP A N 1
ATOM 984 C CA . ASP A 1 126 ? 1.293 4.163 -21.140 1.00 95.88 126 ASP A CA 1
ATOM 985 C C . ASP A 1 126 ? 2.513 3.528 -21.817 1.00 95.88 126 ASP A C 1
ATOM 987 O O . ASP A 1 126 ? 3.352 2.885 -21.176 1.00 95.88 126 ASP A O 1
ATOM 991 N N . LYS A 1 127 ? 2.658 3.746 -23.126 1.00 95.00 127 LYS A N 1
ATOM 992 C CA . LYS A 1 127 ? 3.896 3.411 -23.842 1.00 95.00 127 LYS A CA 1
ATOM 993 C C . LYS A 1 127 ? 4.924 4.510 -23.615 1.00 95.00 127 LYS A C 1
ATOM 995 O O . LYS A 1 127 ? 4.605 5.690 -23.727 1.00 95.00 127 LYS A O 1
ATOM 1000 N N . ILE A 1 128 ? 6.168 4.129 -23.346 1.00 92.94 128 ILE A N 1
ATOM 1001 C CA . ILE A 1 128 ? 7.252 5.103 -23.191 1.00 92.94 128 ILE A CA 1
ATOM 1002 C C . ILE A 1 128 ? 7.725 5.519 -24.585 1.00 92.94 128 ILE A C 1
ATOM 1004 O O . ILE A 1 128 ? 8.327 4.730 -25.307 1.00 92.94 128 ILE A O 1
ATOM 1008 N N . GLU A 1 129 ? 7.429 6.760 -24.978 1.00 84.06 129 GLU A N 1
ATOM 1009 C CA . GLU A 1 129 ? 7.611 7.252 -26.355 1.00 84.06 129 GLU A CA 1
ATOM 1010 C C . GLU A 1 129 ? 9.039 7.083 -26.890 1.00 84.06 129 GLU A C 1
ATOM 1012 O O . GLU A 1 129 ? 9.233 6.753 -28.059 1.00 84.06 129 GLU A O 1
ATOM 1017 N N . SER A 1 130 ? 10.050 7.266 -26.037 1.00 76.06 130 SER A N 1
ATOM 1018 C CA . SER A 1 130 ? 11.459 7.178 -26.440 1.00 76.06 130 SER A CA 1
ATOM 1019 C C . SER A 1 130 ? 11.916 5.754 -26.763 1.00 76.06 130 SER A C 1
ATOM 1021 O O . SER A 1 130 ? 12.953 5.564 -27.393 1.00 76.06 130 SER A O 1
ATOM 1023 N N . THR A 1 131 ? 11.179 4.746 -26.304 1.00 71.62 131 THR A N 1
ATOM 1024 C CA . THR A 1 131 ? 11.592 3.347 -26.328 1.00 71.62 131 THR A CA 1
ATOM 1025 C C . THR A 1 131 ? 10.354 2.481 -26.547 1.00 71.62 131 THR A C 1
ATOM 1027 O O . THR A 1 131 ? 9.683 2.055 -25.611 1.00 71.62 131 THR A O 1
ATOM 1030 N N . SER A 1 132 ? 10.064 2.167 -27.815 1.00 72.06 132 SER A N 1
ATOM 1031 C CA . SER A 1 132 ? 8.856 1.442 -28.267 1.00 72.06 132 SER A CA 1
ATOM 1032 C C . SER A 1 132 ? 8.614 0.073 -27.612 1.00 72.06 132 SER A C 1
ATOM 1034 O O . SER A 1 132 ? 7.601 -0.573 -27.875 1.00 72.06 132 SER A O 1
ATOM 1036 N N . SER A 1 133 ? 9.547 -0.391 -26.784 1.00 92.06 133 SER A N 1
ATOM 1037 C CA . SER A 1 133 ? 9.521 -1.689 -26.132 1.00 92.06 133 SER A CA 1
ATOM 1038 C C . SER A 1 133 ? 9.227 -1.638 -24.631 1.00 92.06 133 SER A C 1
ATOM 1040 O O . SER A 1 133 ? 9.124 -2.704 -24.032 1.00 92.06 133 SER A O 1
ATOM 1042 N N . PHE A 1 134 ? 9.077 -0.470 -23.997 1.00 94.88 134 PHE A N 1
ATOM 1043 C CA . PHE A 1 134 ? 8.721 -0.396 -22.574 1.00 94.88 134 PHE A CA 1
ATOM 1044 C C . PHE A 1 134 ? 7.291 0.092 -22.351 1.00 94.88 134 PHE A C 1
ATOM 1046 O O . PHE A 1 134 ? 6.762 0.933 -23.080 1.00 94.88 134 PHE A O 1
ATOM 1053 N N . LEU A 1 135 ? 6.688 -0.459 -21.304 1.00 95.75 135 LEU A N 1
ATOM 1054 C CA . LEU A 1 135 ? 5.330 -0.182 -20.869 1.00 95.75 135 LEU A CA 1
ATOM 1055 C C . LEU A 1 135 ? 5.360 0.335 -19.434 1.00 95.75 135 LEU A C 1
ATOM 1057 O O . LEU A 1 135 ? 6.046 -0.244 -18.590 1.00 95.75 135 LEU A O 1
ATOM 1061 N N . LYS A 1 136 ? 4.601 1.386 -19.145 1.00 96.75 136 LYS A N 1
ATOM 1062 C CA . LYS A 1 136 ? 4.365 1.890 -17.795 1.00 96.75 136 LYS A CA 1
ATOM 1063 C C . LYS A 1 136 ? 2.917 1.604 -17.408 1.00 96.75 136 LYS A C 1
ATOM 1065 O 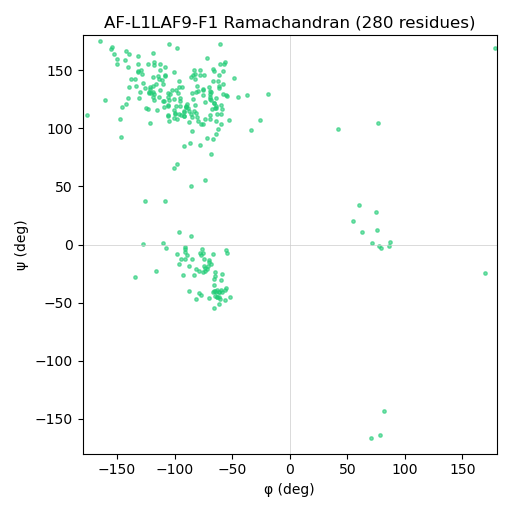O . LYS A 1 136 ? 2.006 2.069 -18.078 1.00 96.75 136 LYS A O 1
ATOM 1070 N N . CYS A 1 137 ? 2.717 0.899 -16.302 1.00 97.75 137 CYS A N 1
ATOM 1071 C CA . CYS A 1 137 ? 1.403 0.701 -15.697 1.00 97.75 137 CYS A CA 1
ATOM 1072 C C . CYS A 1 137 ? 1.299 1.564 -14.438 1.00 97.75 137 CYS A C 1
ATOM 1074 O O . CYS A 1 137 ? 2.075 1.393 -13.494 1.00 97.75 137 CYS A O 1
ATOM 1076 N N . THR A 1 138 ? 0.350 2.491 -14.423 1.00 98.25 138 THR A N 1
ATOM 1077 C CA . THR A 1 138 ? 0.132 3.465 -13.353 1.00 98.25 138 THR A CA 1
ATOM 1078 C C . THR A 1 138 ? -1.085 3.058 -12.525 1.00 98.25 138 THR A C 1
ATOM 1080 O O . THR A 1 138 ? -2.221 3.220 -12.962 1.00 98.25 138 THR A O 1
ATOM 1083 N N . HIS A 1 139 ? -0.863 2.555 -11.311 1.00 98.50 139 HIS A N 1
ATOM 1084 C CA . HIS A 1 139 ? -1.915 2.150 -10.376 1.00 98.50 139 HIS A CA 1
ATOM 1085 C C . HIS A 1 139 ? -2.317 3.334 -9.490 1.00 98.50 139 HIS A C 1
ATOM 1087 O O . HIS A 1 139 ? -1.504 3.844 -8.709 1.00 98.50 139 HIS A O 1
ATOM 1093 N N . LYS A 1 140 ? -3.582 3.749 -9.575 1.00 98.06 140 LYS A N 1
ATOM 1094 C CA . LYS A 1 140 ? -4.164 4.870 -8.825 1.00 98.06 140 LYS A CA 1
ATOM 1095 C C . LYS A 1 140 ? -5.440 4.433 -8.120 1.00 98.06 140 LYS A C 1
ATOM 1097 O O . LYS A 1 140 ? -6.193 3.612 -8.633 1.00 98.06 140 LYS A O 1
ATOM 1102 N N . LEU A 1 141 ? -5.705 5.012 -6.956 1.00 97.88 141 LEU A N 1
ATOM 1103 C CA . LEU A 1 141 ? -7.016 4.895 -6.325 1.00 97.88 141 LEU A CA 1
ATOM 1104 C C . LEU A 1 141 ? -8.030 5.693 -7.166 1.00 97.88 141 LEU A C 1
ATOM 1106 O O . LEU A 1 141 ? -7.766 6.855 -7.472 1.00 97.88 141 LEU A O 1
ATOM 1110 N N . SER A 1 142 ? -9.174 5.104 -7.535 1.00 93.62 142 SER A N 1
ATOM 1111 C CA . SER A 1 142 ? -10.098 5.686 -8.532 1.00 93.62 142 SER A CA 1
ATOM 1112 C C . SER A 1 142 ? -10.638 7.076 -8.163 1.00 93.62 142 SER A C 1
ATOM 1114 O O . SER A 1 142 ? -10.951 7.871 -9.042 1.00 93.62 142 SER A O 1
ATOM 1116 N N . GLU A 1 143 ? -10.685 7.416 -6.875 1.00 93.00 143 GLU A N 1
ATOM 1117 C CA . GLU A 1 143 ? -11.111 8.736 -6.386 1.00 93.00 143 GLU A CA 1
ATOM 1118 C C . GLU A 1 143 ? -9.976 9.779 -6.341 1.00 93.00 143 GLU A C 1
ATOM 1120 O O . GLU A 1 143 ? -10.150 10.856 -5.775 1.00 93.00 143 GLU A O 1
ATOM 1125 N N . SER A 1 144 ? -8.790 9.461 -6.874 1.00 92.75 144 SER A N 1
ATOM 1126 C CA . SER A 1 144 ? -7.577 10.300 -6.818 1.00 92.75 144 SER A CA 1
ATOM 1127 C C . SER A 1 144 ? -7.150 10.715 -5.402 1.00 92.75 144 SER A C 1
ATOM 1129 O O . SER A 1 144 ? -6.408 11.682 -5.223 1.00 92.75 144 SER A O 1
ATOM 1131 N N . ARG A 1 145 ? -7.606 9.994 -4.371 1.00 95.38 145 ARG A N 1
ATOM 1132 C CA . ARG A 1 145 ? -7.198 10.236 -2.984 1.00 95.38 145 ARG A CA 1
ATOM 1133 C C . ARG A 1 145 ? -5.863 9.547 -2.693 1.00 95.38 145 ARG A C 1
ATOM 1135 O O . ARG A 1 145 ? -5.574 8.498 -3.273 1.00 95.38 145 ARG A O 1
ATOM 1142 N N . PRO A 1 146 ? -5.053 10.101 -1.780 1.00 97.38 146 PRO A N 1
ATOM 1143 C CA . PRO A 1 146 ? -3.813 9.462 -1.381 1.00 97.38 146 PRO A CA 1
ATOM 1144 C C . PRO A 1 146 ? -4.063 8.154 -0.622 1.00 97.38 146 PRO A C 1
ATOM 1146 O O . PRO A 1 146 ? -5.049 8.012 0.102 1.00 97.38 146 PRO A O 1
ATOM 1149 N N . PHE A 1 147 ? -3.118 7.226 -0.728 1.00 98.12 147 PHE A N 1
ATOM 1150 C CA . PHE A 1 147 ? -3.121 5.958 0.004 1.00 98.12 147 PHE A CA 1
ATOM 1151 C C . PHE A 1 147 ? -1.716 5.612 0.498 1.00 98.12 147 PHE A C 1
ATOM 1153 O O . PHE A 1 147 ? -0.724 6.159 0.034 1.00 98.12 147 PHE A O 1
ATOM 1160 N N . ARG A 1 148 ? -1.597 4.684 1.441 1.00 98.06 148 ARG A N 1
ATOM 1161 C CA . ARG A 1 148 ? -0.317 4.139 1.905 1.00 98.06 148 ARG A CA 1
ATOM 1162 C C . ARG A 1 148 ? -0.145 2.714 1.415 1.00 98.06 148 ARG A C 1
ATOM 1164 O O . ARG A 1 148 ? -1.112 1.980 1.215 1.00 98.06 148 ARG A O 1
ATOM 1171 N N . LEU A 1 149 ? 1.106 2.307 1.262 1.00 98.12 149 LEU A N 1
ATOM 1172 C CA . LEU A 1 149 ? 1.445 1.007 0.702 1.00 98.12 149 LEU A CA 1
ATOM 1173 C C . LEU A 1 149 ? 1.785 0.016 1.811 1.00 98.12 149 LEU A C 1
ATOM 1175 O O . LEU A 1 149 ? 2.811 0.152 2.486 1.00 98.12 149 LEU A O 1
ATOM 1179 N N . LYS A 1 150 ? 0.930 -0.993 1.984 1.00 97.62 150 LYS A N 1
ATOM 1180 C CA . LYS A 1 150 ? 1.165 -2.104 2.911 1.00 97.62 150 LYS A CA 1
ATOM 1181 C C . LYS A 1 150 ? 2.167 -3.099 2.342 1.00 97.62 150 LYS A C 1
ATOM 1183 O O . LYS A 1 150 ? 3.035 -3.556 3.082 1.00 97.62 150 LYS A O 1
ATOM 1188 N N . ASP A 1 151 ? 2.016 -3.430 1.065 1.00 98.06 151 ASP A N 1
ATOM 1189 C CA . ASP A 1 151 ? 2.932 -4.270 0.299 1.00 98.06 151 ASP A CA 1
ATOM 1190 C C . ASP A 1 151 ? 2.643 -4.130 -1.206 1.00 98.06 151 ASP A C 1
ATOM 1192 O O . ASP A 1 151 ? 1.655 -3.509 -1.605 1.00 98.06 151 ASP A O 1
ATOM 1196 N N . ILE A 1 152 ? 3.467 -4.762 -2.032 1.00 98.12 152 ILE A N 1
ATOM 1197 C CA . ILE A 1 152 ? 3.200 -4.983 -3.453 1.00 98.12 152 ILE 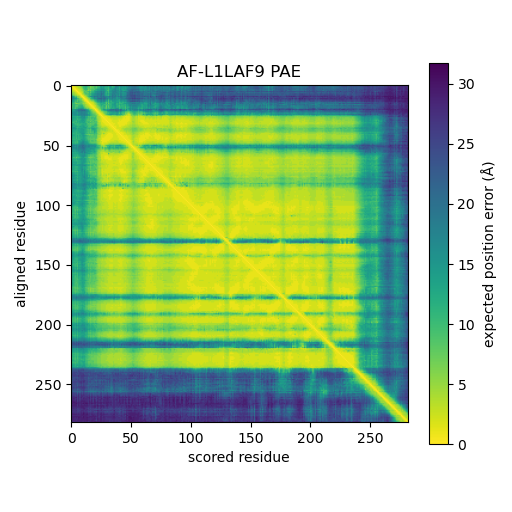A CA 1
ATOM 1198 C C . ILE A 1 152 ? 3.161 -6.486 -3.686 1.00 98.12 152 ILE A C 1
ATOM 1200 O O . ILE A 1 152 ? 4.012 -7.210 -3.173 1.00 98.12 152 ILE A O 1
ATOM 1204 N N . GLU A 1 153 ? 2.194 -6.961 -4.462 1.00 97.19 153 GLU A N 1
ATOM 1205 C CA . GLU A 1 153 ? 2.137 -8.342 -4.917 1.00 97.19 153 GLU A CA 1
ATOM 1206 C C . GLU A 1 153 ? 2.305 -8.460 -6.430 1.00 97.19 153 GLU A C 1
ATOM 1208 O O . GLU A 1 153 ? 1.858 -7.613 -7.200 1.00 97.19 153 GLU A O 1
ATOM 1213 N N . CYS A 1 154 ? 2.960 -9.532 -6.860 1.00 95.81 154 CYS A N 1
ATOM 1214 C CA . CYS A 1 154 ? 3.088 -9.897 -8.263 1.00 95.81 154 CYS A CA 1
ATOM 1215 C C . CYS A 1 154 ? 3.005 -11.422 -8.367 1.00 95.81 154 CYS A C 1
ATOM 1217 O O . CYS A 1 154 ? 3.776 -12.132 -7.721 1.00 95.81 154 CYS A O 1
ATOM 1219 N N . GLY A 1 155 ? 2.035 -11.943 -9.121 1.00 93.62 155 GLY A N 1
ATOM 1220 C CA . GLY A 1 155 ? 1.809 -13.388 -9.248 1.00 93.62 155 GLY A CA 1
ATOM 1221 C C . GLY A 1 155 ? 1.492 -14.083 -7.916 1.00 93.62 155 GLY A C 1
ATOM 1222 O O . GLY A 1 155 ? 1.937 -15.202 -7.686 1.00 93.62 155 GLY A O 1
ATOM 1223 N N . GLY A 1 156 ? 0.791 -13.402 -7.001 1.00 94.19 156 GLY A N 1
ATOM 1224 C CA . GLY A 1 156 ? 0.448 -13.919 -5.668 1.00 94.19 156 GLY A CA 1
ATOM 1225 C C . GLY A 1 156 ? 1.571 -13.846 -4.623 1.00 94.19 156 GLY A C 1
ATOM 1226 O O . GLY A 1 156 ? 1.340 -14.165 -3.454 1.00 94.19 156 GLY A O 1
ATOM 1227 N N . LYS A 1 157 ? 2.771 -13.391 -5.001 1.00 95.62 157 LYS A N 1
ATOM 1228 C CA . LYS A 1 157 ? 3.921 -13.241 -4.103 1.00 95.62 157 LYS A CA 1
ATOM 1229 C C . LYS A 1 157 ? 4.082 -11.800 -3.635 1.00 95.62 157 LYS A C 1
ATOM 1231 O O . LYS A 1 157 ? 4.070 -10.887 -4.454 1.00 95.62 157 LYS A O 1
ATOM 1236 N N . LEU A 1 158 ? 4.281 -11.611 -2.329 1.00 96.88 158 LEU A N 1
ATOM 1237 C CA . LEU A 1 158 ? 4.612 -10.309 -1.745 1.00 96.88 158 LEU A CA 1
ATOM 1238 C C . LEU A 1 158 ? 6.071 -9.936 -2.013 1.00 96.88 158 LEU A C 1
ATOM 1240 O O . LEU A 1 158 ? 6.968 -10.750 -1.794 1.00 96.88 158 LEU A O 1
ATOM 1244 N N . LEU A 1 159 ? 6.296 -8.699 -2.447 1.00 96.50 159 LEU A N 1
ATOM 1245 C CA . LEU A 1 159 ? 7.612 -8.174 -2.814 1.00 96.50 159 LEU A CA 1
ATOM 1246 C C . LEU A 1 159 ? 8.335 -7.502 -1.637 1.00 96.50 1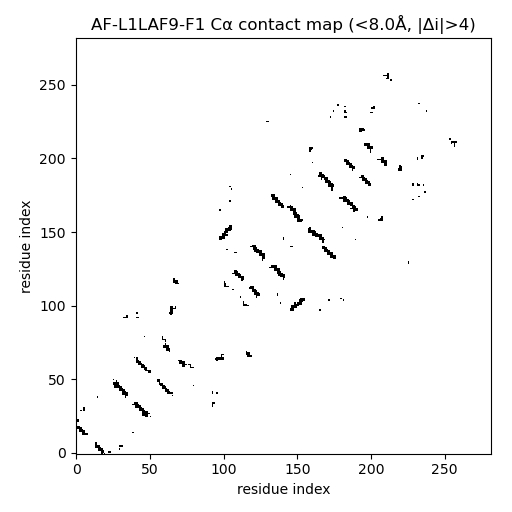59 LEU A C 1
ATOM 1248 O O . LEU A 1 159 ? 9.524 -7.208 -1.734 1.00 96.50 159 LEU A O 1
ATOM 1252 N N . GLY A 1 160 ? 7.634 -7.239 -0.529 1.00 96.69 160 GLY A N 1
ATOM 1253 C CA . GLY A 1 160 ? 8.195 -6.600 0.661 1.00 96.69 160 GLY A CA 1
ATOM 1254 C C . GLY A 1 160 ? 8.404 -5.090 0.513 1.00 96.69 160 GLY A C 1
ATOM 1255 O O . GLY A 1 160 ? 9.068 -4.480 1.353 1.00 96.69 160 GLY A O 1
ATOM 1256 N N . ILE A 1 161 ? 7.838 -4.470 -0.526 1.00 97.25 161 ILE A N 1
ATOM 1257 C CA . ILE A 1 161 ? 7.934 -3.028 -0.778 1.00 97.25 161 ILE A CA 1
ATOM 1258 C C . ILE A 1 161 ? 6.802 -2.325 -0.032 1.00 97.25 161 ILE A C 1
ATOM 1260 O O . ILE A 1 161 ? 5.629 -2.508 -0.344 1.00 97.25 161 ILE A O 1
ATOM 1264 N N . LYS A 1 162 ? 7.153 -1.499 0.956 1.00 97.69 162 LYS A N 1
ATOM 1265 C CA . LYS A 1 162 ? 6.192 -0.828 1.846 1.00 97.69 162 LYS A CA 1
ATOM 1266 C C . LYS A 1 162 ? 6.465 0.669 1.909 1.00 97.69 162 LYS A C 1
ATOM 1268 O O . LYS A 1 162 ? 7.615 1.098 1.824 1.00 97.69 162 LYS A O 1
ATOM 1273 N N . SER A 1 163 ? 5.423 1.466 2.135 1.00 96.44 163 SER A N 1
ATOM 1274 C CA . SER A 1 163 ? 5.547 2.904 2.384 1.00 96.44 163 SER A CA 1
ATOM 1275 C C . SER A 1 163 ? 4.568 3.355 3.463 1.00 96.44 163 SER A C 1
ATOM 1277 O O . SER A 1 163 ? 3.364 3.128 3.362 1.00 96.44 163 SER A O 1
ATOM 1279 N N . LYS A 1 164 ? 5.096 4.021 4.497 1.00 96.06 164 LYS A N 1
ATOM 1280 C CA . LYS A 1 164 ? 4.284 4.719 5.509 1.00 96.06 164 LYS A CA 1
ATOM 1281 C C . LYS A 1 164 ? 3.822 6.096 5.032 1.00 96.06 164 LYS A C 1
ATOM 1283 O O . LYS A 1 164 ? 2.872 6.636 5.583 1.00 96.06 164 LYS A O 1
ATOM 1288 N N . GLU A 1 165 ? 4.511 6.664 4.049 1.00 96.75 165 GLU A N 1
ATOM 1289 C CA . GLU A 1 165 ? 4.146 7.948 3.462 1.00 96.75 165 GLU A CA 1
ATOM 1290 C C . GLU A 1 165 ? 2.974 7.769 2.502 1.00 96.75 165 GLU A C 1
ATOM 1292 O O . GLU A 1 165 ? 2.820 6.716 1.874 1.00 96.75 165 GLU A O 1
ATOM 1297 N N . SER A 1 166 ? 2.169 8.819 2.390 1.00 97.06 166 SER A N 1
ATOM 1298 C CA . SER A 1 166 ? 1.054 8.881 1.457 1.00 97.06 166 SER A CA 1
ATOM 1299 C C . SER A 1 166 ? 1.552 8.946 0.012 1.00 97.06 166 SER A C 1
ATOM 1301 O O . SER A 1 166 ? 2.422 9.746 -0.329 1.00 97.06 166 SER A O 1
ATOM 1303 N N . LEU A 1 167 ? 0.985 8.093 -0.830 1.00 97.94 167 LEU A N 1
ATOM 1304 C CA . LEU A 1 167 ? 1.254 7.944 -2.251 1.00 97.94 167 LEU A CA 1
ATOM 1305 C C . LEU A 1 167 ? 0.080 8.476 -3.063 1.00 97.94 167 LEU A C 1
ATOM 1307 O O . LEU A 1 167 ? -1.075 8.321 -2.666 1.00 97.94 167 LEU A O 1
ATOM 1311 N N . SER A 1 168 ? 0.390 9.072 -4.207 1.00 97.69 168 SER A N 1
ATOM 1312 C CA . SER A 1 168 ? -0.586 9.404 -5.244 1.00 97.69 168 SER A CA 1
ATOM 1313 C C . SER A 1 168 ? -0.784 8.234 -6.212 1.00 97.69 168 SER A C 1
ATOM 1315 O O . SER A 1 168 ? -1.917 7.936 -6.589 1.00 97.69 168 SER A O 1
ATOM 1317 N N . CYS A 1 169 ? 0.292 7.531 -6.580 1.00 98.06 169 CYS A N 1
ATOM 1318 C CA . CYS A 1 169 ? 0.236 6.333 -7.415 1.00 98.06 169 CYS A CA 1
ATOM 1319 C C . CYS A 1 169 ? 1.439 5.398 -7.210 1.00 98.06 169 CYS A C 1
ATOM 1321 O O . CYS A 1 169 ? 2.446 5.749 -6.586 1.00 98.06 169 CYS A O 1
ATOM 1323 N N . VAL A 1 170 ? 1.322 4.189 -7.762 1.00 98.56 170 VAL A N 1
ATOM 1324 C CA . VAL A 1 170 ? 2.428 3.240 -7.945 1.00 98.56 170 VAL A CA 1
ATOM 1325 C C . VAL A 1 170 ? 2.599 2.996 -9.437 1.00 98.56 170 VAL A C 1
ATOM 1327 O O . VAL A 1 170 ? 1.650 2.581 -10.096 1.00 98.56 170 VAL A O 1
ATOM 1330 N N . ASN A 1 171 ? 3.798 3.227 -9.961 1.00 98.38 171 ASN A N 1
ATOM 1331 C CA . ASN A 1 171 ? 4.126 2.986 -11.360 1.00 98.38 171 ASN A CA 1
ATOM 1332 C C . ASN A 1 171 ? 5.003 1.735 -11.467 1.00 98.38 171 ASN A C 1
ATOM 1334 O O . ASN A 1 171 ? 5.999 1.603 -10.753 1.00 98.38 171 ASN A O 1
ATOM 1338 N N . ALA A 1 172 ? 4.645 0.821 -12.361 1.00 97.94 172 ALA A N 1
ATOM 1339 C CA . ALA A 1 172 ? 5.408 -0.383 -12.659 1.00 97.94 172 ALA A CA 1
ATOM 1340 C C . ALA A 1 172 ? 5.835 -0.374 -14.128 1.00 97.94 172 ALA A C 1
ATOM 1342 O O . ALA A 1 172 ? 5.021 -0.123 -15.014 1.00 97.94 172 ALA A O 1
ATOM 1343 N N . TYR A 1 173 ? 7.114 -0.633 -14.378 1.00 96.88 173 TYR A N 1
ATOM 1344 C CA . TYR A 1 173 ? 7.708 -0.558 -15.709 1.00 96.88 173 TYR A CA 1
ATOM 1345 C C . TYR A 1 173 ? 8.033 -1.959 -16.225 1.00 96.88 173 TYR A C 1
ATOM 1347 O O . TYR A 1 173 ? 8.785 -2.695 -15.585 1.00 96.88 173 TYR A O 1
ATOM 1355 N N . TYR A 1 174 ? 7.505 -2.319 -17.391 1.00 96.12 174 TYR A N 1
ATOM 1356 C CA . TYR A 1 174 ? 7.649 -3.635 -18.012 1.00 96.12 174 TYR A CA 1
ATOM 1357 C C . TYR A 1 174 ? 8.378 -3.541 -19.346 1.00 96.12 174 TYR A C 1
ATOM 1359 O O . TYR A 1 174 ? 8.313 -2.529 -20.042 1.00 96.12 174 TYR A O 1
ATOM 1367 N N . TYR A 1 175 ? 9.020 -4.642 -19.732 1.00 94.38 175 TYR A N 1
ATOM 1368 C CA . 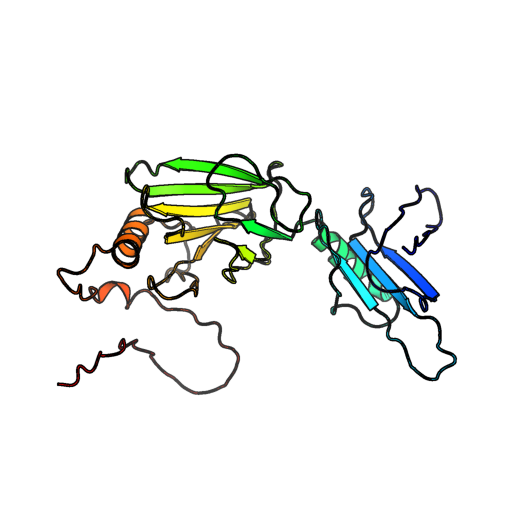TYR A 1 175 ? 9.451 -4.852 -21.108 1.00 94.38 175 TYR A CA 1
ATOM 1369 C C . TYR A 1 175 ? 8.334 -5.554 -21.890 1.00 94.38 175 TYR A C 1
ATOM 1371 O O . TYR A 1 175 ? 7.917 -6.665 -21.547 1.00 94.38 175 TYR A O 1
ATOM 1379 N N . SER A 1 176 ? 7.837 -4.879 -22.922 1.00 88.12 176 SER A N 1
ATOM 1380 C CA . SER A 1 176 ? 6.697 -5.295 -23.739 1.00 88.12 176 SER A CA 1
ATOM 1381 C C . SER A 1 176 ? 6.947 -6.662 -24.368 1.00 88.12 176 SER A C 1
ATOM 1383 O O . SER A 1 176 ? 7.981 -6.876 -24.991 1.00 88.12 176 SER A O 1
ATOM 1385 N N . GLY A 1 177 ? 5.989 -7.580 -24.225 1.00 82.62 177 GLY A N 1
ATOM 1386 C CA . GLY A 1 177 ? 5.997 -8.880 -24.906 1.00 82.62 177 GLY A CA 1
ATOM 1387 C C . GLY A 1 177 ? 6.759 -10.014 -24.213 1.00 82.62 177 GLY A C 1
ATOM 1388 O O . GLY A 1 177 ? 6.739 -11.126 -24.729 1.00 82.62 177 GLY A O 1
ATOM 1389 N N . HIS A 1 178 ? 7.402 -9.784 -23.062 1.00 69.06 178 HIS A N 1
ATOM 1390 C CA . HIS A 1 178 ? 8.284 -10.808 -22.476 1.00 69.06 178 HIS A CA 1
ATOM 1391 C C . HIS A 1 178 ? 8.124 -11.064 -20.980 1.00 69.06 178 HIS A C 1
ATOM 1393 O O . HIS A 1 178 ? 8.432 -12.169 -20.539 1.00 69.06 178 HIS A O 1
ATOM 1399 N N . SER A 1 179 ? 7.692 -10.084 -20.181 1.00 76.75 179 SER A N 1
ATOM 1400 C CA . SER A 1 179 ? 7.738 -10.227 -18.724 1.00 76.75 179 SER A CA 1
ATOM 1401 C C . SER A 1 179 ? 6.420 -9.872 -18.057 1.00 76.75 179 SER A C 1
ATOM 1403 O O . SER A 1 179 ? 5.918 -8.762 -18.199 1.00 76.75 179 SER A O 1
ATOM 1405 N N . THR A 1 180 ? 5.910 -10.807 -17.256 1.00 88.25 180 THR A N 1
ATOM 1406 C CA . THR A 1 180 ? 4.866 -10.555 -16.250 1.00 88.25 180 THR A CA 1
ATOM 1407 C C . THR A 1 180 ? 5.427 -9.884 -14.995 1.00 88.25 180 THR A C 1
ATOM 1409 O O . THR A 1 180 ? 4.667 -9.475 -14.124 1.00 88.25 180 THR A O 1
ATOM 1412 N N . ILE A 1 181 ? 6.756 -9.780 -14.888 1.00 92.81 181 ILE A N 1
ATOM 1413 C CA . ILE A 1 181 ? 7.461 -9.188 -13.753 1.00 92.81 181 ILE A CA 1
ATOM 1414 C C . ILE A 1 181 ? 8.001 -7.813 -14.170 1.00 92.81 181 ILE A C 1
ATOM 1416 O O . ILE A 1 181 ? 8.716 -7.723 -15.176 1.00 92.81 181 ILE A O 1
ATOM 1420 N N . PRO A 1 182 ? 7.712 -6.742 -13.418 1.00 95.88 182 PRO A N 1
ATOM 1421 C CA . PRO A 1 182 ? 8.247 -5.423 -13.725 1.00 95.88 182 PRO A CA 1
ATOM 1422 C C . PRO A 1 182 ? 9.771 -5.383 -13.556 1.00 95.88 182 PRO A C 1
ATOM 1424 O O . PRO A 1 182 ? 10.347 -6.075 -12.716 1.00 95.88 182 PRO A O 1
ATOM 1427 N N . LEU A 1 183 ? 10.424 -4.536 -14.346 1.00 95.62 183 LEU A N 1
ATOM 1428 C CA . LEU A 1 183 ? 11.849 -4.226 -14.238 1.00 95.62 183 LEU A CA 1
ATOM 1429 C C . LEU A 1 183 ? 12.112 -3.225 -13.106 1.00 95.62 183 LEU A C 1
ATOM 1431 O O . LEU A 1 183 ? 13.068 -3.373 -12.344 1.00 95.62 183 LEU A O 1
ATOM 1435 N N . LEU A 1 184 ? 11.246 -2.216 -12.999 1.00 96.75 184 LEU A N 1
ATOM 1436 C CA . LEU A 1 184 ? 11.361 -1.094 -12.073 1.00 96.75 184 LEU A CA 1
ATOM 1437 C C . LEU A 1 184 ? 9.988 -0.792 -11.465 1.00 96.75 184 LEU A C 1
ATOM 1439 O O . LEU A 1 184 ? 8.969 -0.856 -12.154 1.00 96.75 184 LEU A O 1
ATOM 1443 N N . ILE A 1 185 ? 9.973 -0.435 -10.185 1.00 98.06 185 ILE A N 1
ATOM 1444 C CA . ILE A 1 185 ? 8.795 0.053 -9.468 1.00 98.06 185 ILE A CA 1
ATOM 1445 C C . ILE A 1 185 ? 9.110 1.451 -8.938 1.00 98.06 185 ILE A C 1
ATOM 1447 O O . ILE A 1 185 ? 10.130 1.658 -8.283 1.00 98.06 185 ILE A O 1
ATOM 1451 N N . GLU A 1 186 ? 8.222 2.401 -9.192 1.00 97.81 186 GLU A N 1
ATOM 1452 C CA . GLU A 1 186 ? 8.295 3.777 -8.710 1.00 97.81 186 GLU A CA 1
ATOM 1453 C C . GLU A 1 186 ? 7.080 4.070 -7.825 1.00 97.81 186 GLU A C 1
ATOM 1455 O O . GLU A 1 186 ? 5.931 3.866 -8.213 1.00 97.81 186 GLU A O 1
ATOM 1460 N N . LEU A 1 187 ? 7.338 4.557 -6.616 1.00 97.75 187 LEU A N 1
ATOM 1461 C CA . LEU A 1 187 ? 6.319 5.040 -5.694 1.00 97.75 187 LEU A CA 1
ATOM 1462 C C . LEU A 1 187 ? 6.280 6.564 -5.787 1.00 97.75 187 LEU A C 1
ATOM 1464 O O . LEU A 1 187 ? 7.249 7.211 -5.382 1.00 97.75 187 LEU A O 1
ATOM 1468 N N . ALA A 1 188 ? 5.184 7.127 -6.296 1.00 97.25 188 ALA A N 1
ATOM 1469 C CA . ALA A 1 188 ? 4.983 8.571 -6.361 1.00 97.25 188 ALA A CA 1
ATOM 1470 C C . ALA A 1 188 ? 4.298 9.059 -5.080 1.00 97.25 188 ALA A C 1
ATOM 1472 O O . ALA A 1 188 ? 3.196 8.620 -4.741 1.00 97.25 188 ALA A O 1
ATOM 1473 N N . LEU A 1 189 ? 4.960 9.946 -4.342 1.00 96.56 189 LEU A N 1
ATOM 1474 C CA . LEU A 1 189 ? 4.454 10.481 -3.082 1.00 96.56 189 LEU A CA 1
ATOM 1475 C C . LEU A 1 189 ? 3.405 11.562 -3.341 1.00 96.56 189 LEU A C 1
ATOM 1477 O O . LEU A 1 189 ? 3.495 12.321 -4.299 1.00 96.56 189 LEU A O 1
ATOM 1481 N N . SER A 1 190 ? 2.404 11.657 -2.467 1.00 95.44 190 SER A N 1
ATOM 1482 C CA . SER A 1 190 ? 1.367 12.686 -2.592 1.00 95.44 190 SER A CA 1
ATOM 1483 C C . SER A 1 190 ? 1.878 14.081 -2.216 1.00 95.44 190 SER A C 1
ATOM 1485 O O . SER A 1 190 ? 1.296 15.085 -2.615 1.00 95.44 190 SER A O 1
ATOM 1487 N N . SER A 1 191 ? 2.946 14.163 -1.418 1.00 91.56 191 SER A N 1
ATOM 1488 C CA . SER A 1 191 ? 3.569 15.418 -0.994 1.00 91.56 191 SER A CA 1
ATOM 1489 C C . SER A 1 191 ? 4.697 15.825 -1.951 1.00 91.56 191 SER A C 1
ATOM 1491 O O . SER A 1 191 ? 5.874 15.540 -1.700 1.00 91.56 191 SER A O 1
ATOM 1493 N N . GLY A 1 192 ? 4.334 16.507 -3.039 1.00 87.06 192 GLY A N 1
ATOM 1494 C CA . GLY A 1 192 ? 5.271 17.092 -4.006 1.00 87.06 192 GLY A CA 1
ATOM 1495 C C . GLY A 1 192 ? 5.884 16.091 -4.993 1.00 87.06 192 GLY A C 1
ATOM 1496 O O . GLY A 1 192 ? 5.408 14.972 -5.142 1.00 87.06 192 GLY A O 1
ATOM 1497 N N . ASN A 1 193 ? 6.970 16.493 -5.659 1.00 89.00 193 ASN A N 1
ATOM 1498 C CA . ASN A 1 193 ? 7.643 15.709 -6.709 1.00 89.00 193 ASN A CA 1
ATOM 1499 C C . ASN A 1 193 ? 8.667 14.722 -6.120 1.00 89.00 193 ASN A C 1
ATOM 1501 O O . ASN A 1 193 ? 9.843 14.706 -6.504 1.00 89.00 193 ASN A O 1
ATOM 1505 N N . ASN A 1 194 ? 8.217 13.949 -5.128 1.00 93.00 194 ASN A N 1
ATOM 1506 C CA . ASN A 1 194 ? 9.032 12.977 -4.416 1.00 93.00 194 ASN A CA 1
ATOM 1507 C C . ASN A 1 194 ? 8.699 11.544 -4.869 1.00 93.00 194 ASN A C 1
ATOM 1509 O O . ASN A 1 194 ? 7.543 11.128 -4.866 1.00 93.00 194 ASN A O 1
ATOM 1513 N N . TYR A 1 195 ? 9.725 10.775 -5.214 1.00 94.94 195 TYR A N 1
ATOM 1514 C CA . TYR A 1 195 ? 9.642 9.456 -5.819 1.00 94.94 195 TYR A CA 1
ATOM 1515 C C . TYR A 1 195 ? 10.613 8.508 -5.116 1.00 94.94 195 TYR A C 1
ATOM 1517 O O . TYR A 1 195 ? 11.720 8.886 -4.721 1.00 94.94 195 TYR A O 1
ATOM 1525 N N . LYS A 1 196 ? 10.201 7.250 -4.950 1.00 95.50 196 LYS A N 1
ATOM 1526 C CA . LYS A 1 196 ? 11.067 6.165 -4.468 1.00 95.50 196 LYS A CA 1
ATOM 1527 C C . LYS A 1 196 ? 11.096 5.056 -5.503 1.00 95.50 196 LYS A C 1
ATOM 1529 O O . LYS A 1 196 ? 10.043 4.589 -5.916 1.00 95.50 196 LYS A O 1
ATOM 1534 N N . TYR A 1 197 ? 12.289 4.601 -5.858 1.00 96.25 197 TYR A N 1
ATOM 1535 C CA . TYR A 1 197 ? 12.482 3.587 -6.889 1.00 96.25 197 TYR A CA 1
ATOM 1536 C C . TYR A 1 197 ? 12.959 2.275 -6.280 1.00 96.25 197 TYR A C 1
ATOM 1538 O O . TYR A 1 197 ? 13.778 2.270 -5.358 1.00 96.25 197 TYR A O 1
ATOM 1546 N N . PHE A 1 198 ? 12.461 1.167 -6.814 1.00 96.88 198 PHE A N 1
ATOM 1547 C CA . PHE A 1 198 ? 12.821 -0.187 -6.421 1.00 96.88 198 PHE A CA 1
ATOM 1548 C C . PHE A 1 198 ? 13.081 -1.023 -7.667 1.00 96.88 198 PHE A C 1
ATOM 1550 O O . PHE A 1 198 ? 12.314 -0.962 -8.625 1.00 96.88 198 PHE A O 1
ATOM 1557 N N . PHE A 1 199 ? 14.141 -1.823 -7.651 1.00 95.75 199 PHE A N 1
ATOM 1558 C CA . PHE A 1 199 ? 14.515 -2.680 -8.774 1.00 95.75 199 PHE A CA 1
ATOM 1559 C C . PHE A 1 199 ? 15.047 -4.028 -8.285 1.00 95.75 199 PHE A C 1
ATOM 1561 O O . PHE A 1 199 ? 15.377 -4.202 -7.107 1.00 95.75 199 PHE A O 1
ATOM 1568 N N . ARG A 1 200 ? 15.149 -4.985 -9.209 1.00 92.62 200 ARG A N 1
ATOM 1569 C CA . ARG A 1 200 ? 15.770 -6.290 -8.968 1.00 92.62 200 ARG A CA 1
ATOM 1570 C C . ARG A 1 200 ? 17.154 -6.334 -9.623 1.00 92.62 200 ARG A C 1
ATOM 1572 O O . ARG A 1 200 ? 17.233 -6.114 -10.832 1.00 92.62 200 ARG A O 1
ATOM 1579 N N . PRO A 1 201 ? 18.235 -6.629 -8.882 1.00 88.81 201 PRO A N 1
ATOM 1580 C CA . PRO A 1 201 ? 19.589 -6.633 -9.433 1.00 88.81 201 PRO A CA 1
ATOM 1581 C C . PRO A 1 201 ? 19.877 -7.854 -10.310 1.00 88.81 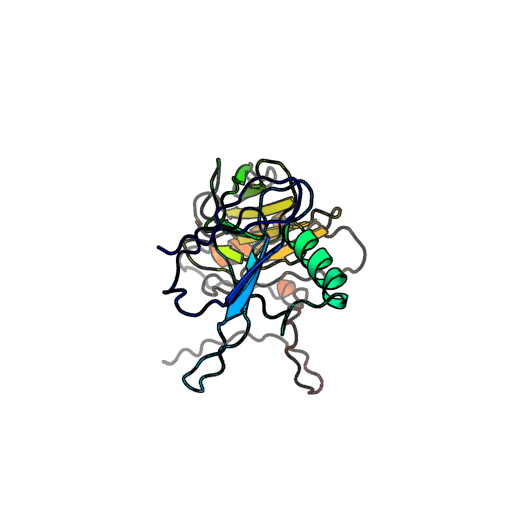201 PRO A C 1
ATOM 1583 O O . PRO A 1 201 ? 20.770 -7.791 -11.146 1.00 88.81 201 PRO A O 1
ATOM 1586 N N . THR A 1 202 ? 19.150 -8.961 -10.128 1.00 88.50 202 THR A N 1
ATOM 1587 C CA . THR A 1 202 ? 19.293 -10.181 -10.934 1.00 88.50 202 THR A CA 1
ATOM 1588 C C . THR A 1 202 ? 17.936 -10.844 -11.169 1.00 88.50 202 THR A C 1
ATOM 1590 O O . THR A 1 202 ? 16.984 -10.622 -10.414 1.00 88.50 202 THR A O 1
ATOM 1593 N N . LYS A 1 203 ? 17.854 -11.673 -12.214 1.00 86.62 203 LYS A N 1
ATOM 1594 C CA . LYS A 1 203 ? 16.639 -12.397 -12.617 1.00 86.62 203 LYS A CA 1
ATOM 1595 C C . LYS A 1 203 ? 16.179 -13.447 -11.604 1.00 86.62 203 LYS A C 1
ATOM 1597 O O . LYS A 1 203 ? 14.978 -13.680 -11.487 1.00 86.62 203 LYS A O 1
ATOM 1602 N N . ASP A 1 204 ? 17.111 -14.028 -10.856 1.00 85.12 204 ASP A N 1
ATOM 1603 C CA . ASP A 1 204 ? 16.836 -15.144 -9.940 1.00 85.12 204 ASP A CA 1
ATOM 1604 C C . ASP A 1 204 ? 16.568 -14.687 -8.500 1.00 85.12 204 ASP A C 1
ATOM 1606 O O . ASP A 1 204 ? 16.085 -15.459 -7.676 1.00 85.12 204 ASP A O 1
ATOM 1610 N N . LEU A 1 205 ? 16.857 -13.421 -8.174 1.00 86.00 205 LEU A N 1
ATOM 1611 C CA . LEU A 1 205 ? 16.606 -12.875 -6.843 1.00 86.00 205 LEU A CA 1
ATOM 1612 C C . LEU A 1 205 ? 15.203 -12.294 -6.747 1.00 86.00 205 LEU A C 1
ATOM 1614 O O . LEU A 1 205 ? 14.862 -11.335 -7.435 1.00 86.00 205 LEU A O 1
ATOM 1618 N N . ASP A 1 206 ? 14.405 -12.822 -5.830 1.00 87.50 206 ASP A N 1
ATOM 1619 C CA . ASP A 1 206 ? 13.073 -12.300 -5.510 1.00 87.50 206 ASP A CA 1
ATOM 1620 C C . ASP A 1 206 ? 13.093 -11.018 -4.666 1.00 87.50 206 ASP A C 1
ATOM 1622 O O . ASP A 1 206 ? 12.048 -10.441 -4.362 1.00 87.50 206 ASP A O 1
ATOM 1626 N N . THR A 1 207 ? 14.284 -10.581 -4.264 1.00 93.12 207 THR A N 1
ATOM 1627 C CA . THR A 1 207 ? 14.476 -9.419 -3.403 1.00 93.12 207 THR A CA 1
ATOM 1628 C C . THR A 1 207 ? 14.510 -8.136 -4.222 1.00 93.12 207 THR A C 1
ATOM 1630 O O . THR A 1 207 ? 15.268 -8.009 -5.187 1.00 93.12 207 THR A O 1
ATOM 1633 N N . TRP A 1 208 ? 13.722 -7.159 -3.784 1.00 95.50 208 TRP A N 1
ATOM 1634 C CA . TRP A 1 208 ? 13.694 -5.814 -4.343 1.00 95.50 208 TRP A CA 1
ATOM 1635 C C . TRP A 1 208 ? 14.575 -4.873 -3.535 1.00 95.50 208 TRP A C 1
ATOM 1637 O O . TRP A 1 208 ? 14.529 -4.851 -2.305 1.00 95.50 208 TRP A O 1
ATOM 1647 N N . PHE A 1 209 ? 15.360 -4.064 -4.236 1.00 95.12 209 PHE A N 1
ATOM 1648 C CA . PHE A 1 209 ? 16.291 -3.124 -3.633 1.00 95.12 209 PHE A CA 1
ATOM 1649 C C . PHE A 1 209 ? 15.836 -1.705 -3.911 1.00 95.12 209 PHE A C 1
ATOM 1651 O O . PHE A 1 209 ? 15.505 -1.356 -5.044 1.00 95.12 209 PHE A O 1
ATOM 1658 N N . LYS A 1 210 ? 15.837 -0.880 -2.864 1.00 94.94 210 LYS A N 1
ATOM 1659 C CA . LYS A 1 210 ? 15.602 0.553 -2.999 1.00 94.94 210 LYS A CA 1
ATOM 1660 C C . LYS A 1 210 ? 16.795 1.181 -3.719 1.00 94.94 210 LYS A C 1
ATOM 1662 O O . LYS A 1 210 ? 17.932 1.037 -3.274 1.00 94.94 210 LYS A O 1
ATOM 1667 N N . TYR A 1 211 ? 16.530 1.910 -4.792 1.00 92.38 211 TYR A N 1
ATOM 1668 C CA . TYR A 1 211 ? 17.530 2.727 -5.462 1.00 92.38 211 TYR A CA 1
ATOM 1669 C C . TYR A 1 211 ? 17.801 3.991 -4.634 1.00 92.38 211 TYR A C 1
ATOM 1671 O O . TYR A 1 211 ? 16.871 4.692 -4.221 1.00 92.38 211 TYR A O 1
ATOM 1679 N N . VAL A 1 212 ? 19.077 4.262 -4.360 1.00 89.25 212 VAL A N 1
ATOM 1680 C CA . VAL A 1 212 ? 19.533 5.414 -3.573 1.00 89.25 212 VAL A CA 1
ATOM 1681 C C . VAL A 1 212 ? 20.349 6.317 -4.492 1.00 89.25 212 VAL A C 1
ATOM 1683 O O . VAL A 1 212 ? 21.398 5.908 -4.984 1.00 89.25 212 VAL A O 1
ATOM 1686 N N . ARG A 1 213 ? 19.857 7.537 -4.733 1.00 82.62 213 ARG A N 1
ATOM 1687 C CA . ARG A 1 213 ? 20.566 8.558 -5.517 1.00 82.62 213 ARG A CA 1
ATOM 1688 C C . ARG A 1 213 ? 21.714 9.147 -4.689 1.00 82.62 213 ARG A C 1
ATOM 1690 O O . ARG A 1 213 ? 21.601 9.253 -3.468 1.00 82.62 213 ARG A O 1
ATOM 1697 N N . SER A 1 214 ? 22.816 9.503 -5.347 1.00 79.38 214 SER A N 1
ATOM 1698 C CA . SER A 1 214 ? 24.007 10.056 -4.677 1.00 79.38 214 SER A CA 1
ATOM 1699 C C . SER A 1 214 ? 23.957 11.579 -4.495 1.00 79.38 214 SER A C 1
ATOM 1701 O O . SER A 1 214 ? 24.687 12.125 -3.674 1.00 79.38 214 SER A O 1
ATOM 1703 N N . ASP A 1 215 ? 23.107 12.269 -5.245 1.00 77.75 215 ASP A N 1
ATOM 1704 C CA . ASP A 1 215 ? 22.935 13.717 -5.263 1.00 77.75 215 ASP A CA 1
ATOM 1705 C C . ASP A 1 215 ? 21.847 14.164 -4.281 1.00 77.75 215 ASP A C 1
ATOM 1707 O O . ASP A 1 215 ? 20.649 13.927 -4.429 1.00 77.75 215 ASP A O 1
ATOM 1711 N N . VAL A 1 216 ? 22.307 14.834 -3.232 1.00 63.88 216 VAL A N 1
ATOM 1712 C CA . VAL A 1 216 ? 21.484 15.453 -2.199 1.00 63.88 216 VAL A CA 1
ATOM 1713 C C . VAL A 1 216 ? 21.110 16.854 -2.695 1.00 63.88 216 VAL A C 1
ATOM 1715 O O . VAL A 1 216 ? 21.847 17.796 -2.424 1.00 63.88 216 VAL A O 1
ATOM 1718 N N . GLY A 1 217 ? 20.024 17.030 -3.458 1.00 58.22 217 GLY A N 1
ATOM 1719 C CA . GLY A 1 217 ? 19.587 18.405 -3.758 1.00 58.22 217 GLY A CA 1
ATOM 1720 C C . GLY A 1 217 ? 18.503 18.653 -4.803 1.00 58.22 217 GLY A C 1
ATOM 1721 O O . GLY A 1 217 ? 17.827 19.671 -4.697 1.00 58.22 217 GLY A O 1
ATOM 1722 N N . GLU A 1 218 ? 18.282 17.770 -5.774 1.00 56.56 218 GLU A N 1
ATOM 1723 C CA . GLU A 1 218 ? 17.313 18.024 -6.852 1.00 56.56 218 GLU A CA 1
ATOM 1724 C C . GLU A 1 218 ? 16.177 17.003 -6.877 1.00 56.56 218 GLU A C 1
ATOM 1726 O O . GLU A 1 218 ? 16.227 15.966 -6.211 1.00 56.56 218 GLU A O 1
ATOM 1731 N N . THR A 1 219 ? 15.111 17.349 -7.607 1.00 66.81 219 THR A N 1
ATOM 1732 C CA . THR A 1 219 ? 13.891 16.552 -7.766 1.00 66.81 219 THR A CA 1
ATOM 1733 C C . THR A 1 219 ? 14.205 15.065 -7.844 1.00 66.81 219 THR A C 1
ATOM 1735 O O . THR A 1 219 ? 15.021 14.625 -8.653 1.00 66.81 219 THR A O 1
ATOM 1738 N N . THR A 1 220 ? 13.518 14.275 -7.028 1.00 78.94 220 THR A N 1
ATOM 1739 C CA . THR A 1 220 ? 13.785 12.832 -6.945 1.00 78.94 220 THR A CA 1
ATOM 1740 C C . THR A 1 220 ? 13.436 12.064 -8.222 1.00 78.94 220 THR A C 1
ATOM 1742 O O . THR A 1 220 ? 13.781 10.890 -8.303 1.00 78.94 220 THR A O 1
ATOM 1745 N N . GLN A 1 221 ? 12.783 12.692 -9.210 1.00 87.19 221 GLN A N 1
ATOM 1746 C CA . GLN A 1 221 ? 12.449 12.038 -10.470 1.00 87.19 221 GLN A CA 1
ATOM 1747 C C . GLN A 1 221 ? 13.722 11.602 -11.205 1.00 87.19 221 GLN A C 1
ATOM 1749 O O . GLN A 1 221 ? 14.718 12.327 -11.264 1.00 87.19 221 GLN A O 1
ATOM 1754 N N . LEU A 1 222 ? 13.698 10.386 -11.740 1.00 88.50 222 LEU A N 1
ATOM 1755 C CA . LEU A 1 222 ? 14.838 9.791 -12.417 1.00 88.50 222 LEU A CA 1
ATOM 1756 C C . LEU A 1 222 ? 14.998 10.367 -13.835 1.00 88.50 222 LEU A C 1
ATOM 1758 O O . LEU A 1 222 ? 14.275 9.980 -14.752 1.00 88.50 222 LEU A O 1
ATOM 1762 N N . ASN A 1 223 ? 15.970 11.265 -14.023 1.00 89.94 223 ASN A N 1
ATOM 1763 C CA . ASN A 1 223 ? 16.233 11.920 -15.315 1.00 89.94 223 ASN A CA 1
ATOM 1764 C C . ASN A 1 223 ? 16.694 10.940 -16.412 1.00 89.94 223 ASN A C 1
ATOM 1766 O O . ASN A 1 223 ? 16.466 11.180 -17.593 1.00 89.94 223 ASN A O 1
ATOM 1770 N N . ASN A 1 224 ? 17.320 9.826 -16.030 1.00 91.00 224 ASN A N 1
ATOM 1771 C CA . ASN A 1 224 ? 17.862 8.809 -16.932 1.00 91.00 224 ASN A CA 1
ATOM 1772 C C . ASN A 1 224 ? 17.048 7.501 -16.910 1.00 91.00 224 ASN A C 1
ATOM 1774 O O . ASN A 1 224 ? 17.602 6.404 -16.987 1.00 91.00 224 ASN A O 1
ATOM 1778 N N . LEU A 1 225 ? 15.719 7.610 -16.805 1.00 92.88 225 LEU A N 1
ATOM 1779 C CA . LEU A 1 225 ? 14.813 6.459 -16.733 1.00 92.88 225 LEU A CA 1
ATOM 1780 C C . LEU A 1 225 ? 15.039 5.444 -17.867 1.00 92.88 225 LEU A C 1
ATOM 1782 O O . LEU A 1 225 ? 15.124 4.249 -17.596 1.00 92.88 225 LEU A O 1
ATOM 1786 N N . ASN A 1 226 ? 15.186 5.907 -19.112 1.00 93.12 226 ASN A N 1
ATOM 1787 C CA . ASN A 1 226 ? 15.405 5.026 -20.266 1.00 93.12 226 ASN A CA 1
ATOM 1788 C C . ASN A 1 226 ? 16.703 4.210 -20.137 1.00 93.12 226 ASN A C 1
ATOM 1790 O O . ASN A 1 226 ? 16.680 2.996 -20.320 1.00 93.12 226 ASN A O 1
ATOM 1794 N N . GLU A 1 227 ? 17.810 4.847 -19.743 1.00 92.69 227 GLU A N 1
ATOM 1795 C CA . GLU A 1 227 ? 19.097 4.165 -19.545 1.00 92.69 227 GLU A CA 1
ATOM 1796 C C . GLU A 1 227 ? 19.006 3.096 -18.447 1.00 92.69 227 GLU A C 1
ATOM 1798 O O . GLU A 1 227 ? 19.536 1.992 -18.599 1.00 92.69 227 GLU A O 1
ATOM 1803 N N . MET A 1 228 ? 18.298 3.399 -17.351 1.00 93.44 228 MET A N 1
ATOM 1804 C CA . MET A 1 228 ? 18.076 2.444 -16.265 1.00 93.44 228 MET A CA 1
ATOM 1805 C C . MET A 1 228 ? 17.226 1.254 -16.727 1.00 93.44 228 MET A C 1
ATOM 1807 O O . MET A 1 228 ? 17.563 0.109 -16.419 1.00 93.44 228 MET A O 1
ATOM 1811 N N . LEU A 1 229 ? 16.148 1.496 -17.479 1.00 94.25 229 LEU A N 1
ATOM 1812 C CA . LEU A 1 229 ? 15.297 0.432 -18.017 1.00 94.25 229 LEU A CA 1
ATOM 1813 C C . LEU A 1 229 ? 16.053 -0.457 -19.009 1.00 94.25 229 LEU A C 1
ATOM 1815 O O . LEU A 1 229 ? 15.927 -1.679 -18.934 1.00 94.25 229 LEU A O 1
ATOM 1819 N N . ASP A 1 230 ? 16.892 0.114 -19.872 1.00 92.81 230 ASP A N 1
ATOM 1820 C CA . ASP A 1 230 ? 17.741 -0.652 -20.788 1.00 92.81 230 ASP A CA 1
ATOM 1821 C C . ASP A 1 230 ? 18.789 -1.494 -20.051 1.00 92.81 230 ASP A C 1
ATOM 1823 O O . ASP A 1 230 ? 19.028 -2.653 -20.408 1.00 92.81 230 ASP A O 1
ATOM 1827 N N . ALA A 1 231 ? 19.396 -0.955 -18.990 1.00 92.75 231 ALA A N 1
ATOM 1828 C CA . ALA A 1 231 ? 20.319 -1.708 -18.145 1.00 92.75 231 ALA A CA 1
ATOM 1829 C C . ALA A 1 231 ? 19.616 -2.888 -17.452 1.00 92.75 231 ALA A C 1
ATOM 1831 O O . ALA A 1 231 ? 20.114 -4.015 -17.485 1.00 92.75 231 ALA A O 1
ATOM 1832 N N . LEU A 1 232 ? 18.427 -2.659 -16.886 1.00 93.62 232 LEU A N 1
ATOM 1833 C CA . LEU A 1 232 ? 17.618 -3.706 -16.257 1.00 93.62 232 LEU A CA 1
ATOM 1834 C C . LEU A 1 232 ? 17.137 -4.742 -17.279 1.00 93.62 232 LEU A C 1
ATOM 1836 O O . LEU A 1 232 ? 17.189 -5.942 -17.012 1.00 93.62 232 LEU A O 1
ATOM 1840 N N . LYS A 1 233 ? 16.738 -4.316 -18.479 1.00 92.88 233 LYS A N 1
ATOM 1841 C CA . LYS A 1 233 ? 16.366 -5.215 -19.577 1.00 92.88 233 LYS A CA 1
ATOM 1842 C C . LYS A 1 233 ? 17.498 -6.188 -19.898 1.00 92.88 233 LYS A C 1
ATOM 1844 O O . LYS A 1 233 ? 17.242 -7.386 -19.975 1.00 92.88 233 LYS A O 1
ATOM 1849 N N . LYS A 1 234 ? 18.740 -5.708 -20.038 1.00 91.06 234 LYS A N 1
ATOM 1850 C CA . LYS A 1 234 ? 19.904 -6.577 -20.302 1.00 91.06 234 LYS A CA 1
ATOM 1851 C C . LYS A 1 234 ? 20.056 -7.662 -19.235 1.00 91.06 234 LYS A C 1
ATOM 1853 O O . LYS A 1 234 ? 20.344 -8.802 -19.570 1.00 91.06 234 LYS A O 1
ATOM 1858 N N . ILE A 1 235 ? 19.806 -7.338 -17.970 1.00 90.25 235 ILE A N 1
ATOM 1859 C CA . ILE A 1 235 ? 19.905 -8.296 -16.860 1.00 90.25 235 ILE A CA 1
ATOM 1860 C C . ILE A 1 235 ? 18.779 -9.341 -16.908 1.00 90.25 235 ILE A C 1
ATOM 1862 O O . ILE A 1 235 ? 19.026 -10.531 -16.727 1.00 90.25 235 ILE A O 1
ATOM 1866 N N . HIS A 1 236 ? 17.536 -8.907 -17.125 1.00 90.06 236 HIS A N 1
ATOM 1867 C CA . HIS A 1 236 ? 16.350 -9.754 -16.921 1.00 90.06 236 HIS A CA 1
ATOM 1868 C C . HIS A 1 236 ? 15.878 -10.495 -18.175 1.00 90.06 236 HIS A C 1
ATOM 1870 O O . HIS A 1 236 ? 15.254 -11.553 -18.069 1.00 90.06 236 HIS A O 1
ATOM 1876 N N . VAL A 1 237 ? 16.178 -9.951 -19.353 1.00 87.88 237 VAL A N 1
ATOM 1877 C CA . VAL A 1 237 ? 15.652 -10.413 -20.647 1.00 87.88 237 VAL A CA 1
ATOM 1878 C C . VAL A 1 237 ? 16.733 -11.071 -21.509 1.00 87.88 237 VAL A C 1
ATOM 1880 O O . VAL A 1 237 ? 16.420 -11.507 -22.605 1.00 87.88 237 VAL A O 1
ATOM 1883 N N . SER A 1 238 ? 17.982 -11.180 -21.030 1.00 77.38 238 SER A N 1
ATOM 1884 C CA . SER A 1 238 ? 19.067 -11.821 -21.792 1.00 77.38 238 SER A CA 1
ATOM 1885 C C . SER A 1 238 ? 18.619 -13.138 -22.434 1.00 77.38 238 SER A C 1
ATOM 1887 O O . SER A 1 238 ? 18.076 -14.019 -21.757 1.00 77.38 238 SER A O 1
ATOM 1889 N N . ASP A 1 239 ? 18.848 -13.216 -23.746 1.00 57.22 239 ASP A N 1
ATOM 1890 C CA . ASP A 1 239 ? 18.536 -14.358 -24.596 1.00 57.22 239 ASP A CA 1
ATOM 1891 C C . ASP A 1 239 ? 19.219 -15.640 -24.087 1.00 57.22 239 ASP A C 1
ATOM 1893 O O . ASP A 1 239 ? 20.246 -15.566 -23.399 1.00 57.22 239 ASP A O 1
ATOM 1897 N N . PRO A 1 240 ? 18.669 -16.831 -24.403 1.00 54.28 240 PRO A N 1
ATOM 1898 C CA . PRO A 1 240 ? 19.319 -18.100 -24.098 1.00 54.28 240 PRO A CA 1
ATOM 1899 C C . PRO A 1 240 ? 20.792 -18.085 -24.544 1.00 54.28 240 PRO A C 1
ATOM 1901 O O . PRO A 1 240 ? 21.146 -17.466 -25.550 1.00 54.28 240 PRO A O 1
ATOM 1904 N N . PRO A 1 241 ? 21.669 -18.726 -23.761 1.00 55.31 241 PRO A N 1
ATOM 1905 C CA . PRO A 1 241 ? 23.084 -18.412 -23.721 1.00 55.31 241 PRO A CA 1
ATOM 1906 C C . PRO A 1 241 ? 23.744 -18.702 -25.063 1.00 55.31 241 PRO A C 1
ATOM 1908 O O . PRO A 1 241 ? 23.818 -19.849 -25.488 1.00 55.31 241 PRO A O 1
ATOM 1911 N N . ASN A 1 242 ? 24.305 -17.665 -25.677 1.00 50.66 242 ASN A N 1
ATOM 1912 C CA . ASN A 1 242 ? 25.437 -17.846 -26.585 1.00 50.66 242 ASN A CA 1
ATOM 1913 C C . ASN A 1 242 ? 26.644 -16.961 -26.249 1.00 50.66 242 ASN A C 1
ATOM 1915 O O . ASN A 1 242 ? 27.674 -17.068 -26.903 1.00 50.66 242 ASN A O 1
ATOM 1919 N N . ALA A 1 243 ? 26.577 -16.142 -25.197 1.00 52.78 243 ALA A N 1
ATOM 1920 C CA . ALA A 1 243 ? 27.751 -15.476 -24.645 1.00 52.78 243 ALA A CA 1
ATOM 1921 C C . ALA A 1 243 ? 27.469 -15.020 -23.212 1.00 52.78 243 ALA A C 1
ATOM 1923 O O . ALA A 1 243 ? 26.513 -14.287 -22.978 1.00 52.78 243 ALA A O 1
ATOM 1924 N N . SER A 1 244 ? 28.304 -15.437 -22.260 1.00 48.69 244 SER A N 1
ATOM 1925 C CA . SER A 1 244 ? 28.312 -14.894 -20.900 1.00 48.69 244 SER A CA 1
ATOM 1926 C C . SER A 1 244 ? 28.681 -13.406 -20.950 1.00 48.69 244 SER A C 1
ATOM 1928 O O . SER A 1 244 ? 29.832 -13.097 -21.269 1.00 48.69 244 SER A O 1
ATOM 1930 N N . PRO A 1 245 ? 27.773 -12.466 -20.633 1.00 51.72 245 PRO A N 1
ATOM 1931 C CA . PRO A 1 245 ? 28.128 -11.062 -20.571 1.00 51.72 245 PRO A CA 1
ATOM 1932 C C . PRO A 1 245 ? 28.740 -10.777 -19.197 1.00 51.72 245 PRO A C 1
ATOM 1934 O O . PRO A 1 245 ? 28.069 -10.860 -18.168 1.00 51.72 245 PRO A O 1
ATOM 1937 N N . SER A 1 246 ? 30.023 -10.423 -19.168 1.00 47.78 246 SER A N 1
ATOM 1938 C CA . SER A 1 246 ? 30.611 -9.718 -18.034 1.00 47.78 246 SER A CA 1
ATOM 1939 C C . SER A 1 246 ? 30.018 -8.306 -17.980 1.00 47.78 246 SER A C 1
ATOM 1941 O O . SER A 1 246 ? 30.037 -7.563 -18.961 1.00 47.78 246 SER A O 1
ATOM 1943 N N . LEU A 1 247 ? 29.433 -7.937 -16.839 1.00 52.28 247 LEU A N 1
ATOM 1944 C CA . LEU A 1 247 ? 28.898 -6.592 -16.622 1.00 52.28 247 LEU A CA 1
ATOM 1945 C C . LEU A 1 247 ? 30.031 -5.551 -16.723 1.00 52.28 247 LEU A C 1
ATOM 1947 O O . LEU A 1 247 ? 31.080 -5.749 -16.104 1.00 52.28 247 LEU A O 1
ATOM 1951 N N . PRO A 1 248 ? 29.843 -4.419 -17.428 1.00 45.28 248 PRO A N 1
ATOM 1952 C CA . PRO A 1 248 ? 30.747 -3.288 -17.299 1.00 45.28 248 PRO A CA 1
ATOM 1953 C C . PRO A 1 248 ? 30.642 -2.715 -15.878 1.00 45.28 248 PRO A C 1
ATOM 1955 O O . PRO A 1 248 ? 29.573 -2.299 -15.431 1.00 45.28 248 PRO A O 1
ATOM 1958 N N . LEU A 1 249 ? 31.784 -2.690 -15.188 1.00 42.84 249 LEU A N 1
ATOM 1959 C CA . LEU A 1 249 ? 32.006 -2.281 -13.790 1.00 42.84 249 LEU A CA 1
ATOM 1960 C C . LEU A 1 249 ? 31.503 -0.862 -13.427 1.00 42.84 249 LEU A C 1
ATOM 1962 O O . LEU A 1 249 ? 31.516 -0.473 -12.265 1.00 42.84 249 LEU A O 1
ATOM 1966 N N . ALA A 1 250 ? 31.051 -0.067 -14.399 1.00 45.28 250 ALA A N 1
ATOM 1967 C CA . ALA A 1 250 ? 30.631 1.316 -14.180 1.00 45.28 250 ALA A CA 1
ATOM 1968 C C . ALA A 1 250 ? 29.296 1.449 -13.419 1.00 45.28 250 ALA A C 1
ATOM 1970 O O . ALA A 1 250 ? 29.050 2.482 -12.805 1.00 45.28 250 ALA A O 1
ATOM 1971 N N . LEU A 1 251 ? 28.448 0.412 -13.404 1.00 47.06 251 LEU A N 1
ATOM 1972 C CA . LEU A 1 251 ? 27.196 0.422 -12.629 1.00 47.06 251 LEU A CA 1
ATOM 1973 C C . LEU A 1 251 ? 27.377 -0.004 -11.164 1.00 47.06 251 LEU A C 1
ATOM 1975 O O . LEU A 1 251 ? 26.465 0.199 -10.368 1.00 47.06 251 LEU A O 1
ATOM 1979 N N . THR A 1 252 ? 28.528 -0.568 -10.779 1.00 42.88 252 THR A N 1
ATOM 1980 C CA . THR A 1 252 ? 28.779 -0.957 -9.380 1.00 42.88 252 THR A CA 1
ATOM 1981 C C . THR A 1 252 ? 29.271 0.198 -8.510 1.00 42.88 252 THR A C 1
ATOM 1983 O O . THR A 1 252 ? 28.985 0.197 -7.316 1.00 42.88 252 THR A O 1
ATOM 1986 N N . ASP A 1 253 ? 29.925 1.215 -9.081 1.00 40.81 253 ASP A N 1
ATOM 1987 C CA . ASP A 1 253 ? 30.482 2.329 -8.292 1.00 40.81 253 ASP A CA 1
ATOM 1988 C C . ASP A 1 253 ? 29.437 3.376 -7.873 1.00 40.81 253 ASP A C 1
ATOM 1990 O O . ASP A 1 253 ? 29.618 4.070 -6.871 1.00 40.81 253 ASP A O 1
ATOM 1994 N N . THR A 1 254 ? 28.307 3.477 -8.580 1.00 45.28 254 THR A N 1
ATOM 1995 C CA . THR A 1 254 ? 27.233 4.437 -8.248 1.00 45.28 254 THR A CA 1
ATOM 1996 C C . THR A 1 254 ? 26.084 3.823 -7.449 1.00 45.28 254 THR A C 1
ATOM 1998 O O . THR A 1 254 ? 25.224 4.544 -6.945 1.00 45.28 254 THR A O 1
ATOM 2001 N N . LEU A 1 255 ? 26.074 2.501 -7.276 1.00 43.91 255 LEU A N 1
ATOM 2002 C CA . LEU A 1 255 ? 25.030 1.774 -6.561 1.00 43.91 255 LEU A CA 1
ATOM 2003 C C . LEU A 1 255 ? 25.479 1.494 -5.125 1.00 43.91 255 LEU A C 1
ATOM 2005 O O . LEU A 1 255 ? 25.726 0.361 -4.719 1.00 43.91 255 LEU A O 1
ATOM 2009 N N . LYS A 1 256 ? 25.568 2.558 -4.318 1.00 48.72 256 LYS A N 1
ATOM 2010 C CA . LYS A 1 256 ? 25.641 2.416 -2.859 1.00 48.72 256 LYS A CA 1
ATOM 2011 C C . LYS A 1 256 ? 24.308 1.850 -2.378 1.00 48.72 256 LYS A C 1
ATOM 2013 O O . LYS A 1 256 ? 23.364 2.588 -2.105 1.00 48.72 256 LYS A O 1
ATOM 2018 N N . ILE A 1 257 ? 24.224 0.525 -2.297 1.00 48.25 257 ILE A N 1
ATOM 2019 C CA . ILE A 1 257 ? 23.112 -0.178 -1.662 1.00 48.25 257 ILE A CA 1
ATOM 2020 C C . ILE A 1 257 ? 23.143 0.213 -0.183 1.00 48.25 257 ILE A C 1
ATOM 2022 O O . ILE A 1 257 ? 23.892 -0.345 0.617 1.00 48.25 257 ILE A O 1
ATOM 2026 N N . GLY A 1 258 ? 22.358 1.230 0.170 1.00 43.59 258 GLY A N 1
ATOM 2027 C CA . GLY A 1 258 ? 22.116 1.642 1.545 1.00 43.59 258 GLY A CA 1
ATOM 2028 C C . GLY A 1 258 ? 21.305 0.568 2.254 1.00 43.59 258 GLY A C 1
ATOM 2029 O O . GLY A 1 258 ? 20.091 0.694 2.396 1.00 43.59 258 GLY A O 1
ATOM 2030 N N . GLY A 1 259 ? 21.970 -0.513 2.662 1.00 39.28 259 GLY A N 1
ATOM 2031 C CA . GLY A 1 259 ? 21.404 -1.485 3.580 1.00 39.28 259 GLY A CA 1
ATOM 2032 C C . GLY A 1 259 ? 21.038 -0.760 4.868 1.00 39.28 259 GLY A C 1
ATOM 2033 O O . GLY A 1 259 ? 21.904 -0.192 5.533 1.00 39.28 259 GLY A O 1
ATOM 2034 N N . SER A 1 260 ? 19.749 -0.735 5.206 1.00 39.44 260 SER A N 1
ATOM 2035 C CA . SER A 1 260 ? 19.317 -0.323 6.535 1.00 39.44 260 SER A CA 1
ATOM 2036 C C . SER A 1 260 ? 19.952 -1.269 7.546 1.00 39.44 260 SER A C 1
ATOM 2038 O O . SER A 1 260 ? 19.553 -2.423 7.678 1.00 39.44 260 SER A O 1
ATOM 2040 N N . SER A 1 261 ? 20.983 -0.753 8.209 1.00 34.78 261 SER A N 1
ATOM 2041 C CA . SER A 1 261 ? 21.641 -1.346 9.360 1.00 34.78 261 SER A CA 1
ATOM 2042 C C . SER A 1 261 ? 20.594 -1.675 10.423 1.00 34.78 261 SER A C 1
ATOM 2044 O O . SER A 1 261 ? 20.038 -0.789 11.072 1.00 34.78 261 SER A O 1
ATOM 2046 N N . LEU A 1 262 ? 20.314 -2.969 10.580 1.00 38.66 262 LEU A N 1
ATOM 2047 C CA . LEU A 1 262 ? 19.967 -3.529 11.875 1.00 38.66 262 LEU A CA 1
ATOM 2048 C C . LEU A 1 262 ? 21.254 -3.472 12.700 1.00 38.66 262 LEU A C 1
ATOM 2050 O O . LEU A 1 262 ? 22.227 -4.164 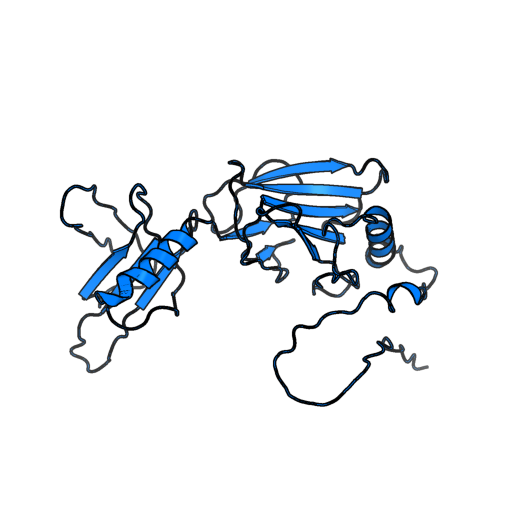12.424 1.00 38.66 262 LEU A O 1
ATOM 2054 N N . THR A 1 263 ? 21.240 -2.550 13.653 1.00 36.22 263 THR A N 1
ATOM 2055 C CA . THR A 1 263 ? 22.232 -2.281 14.691 1.00 36.22 263 THR A CA 1
ATOM 2056 C C . THR A 1 263 ? 23.093 -3.488 15.071 1.00 36.22 263 THR A C 1
ATOM 2058 O O . THR A 1 263 ? 22.660 -4.368 15.812 1.00 36.22 263 THR A O 1
ATOM 2061 N N . THR A 1 264 ? 24.356 -3.490 14.658 1.00 33.69 264 THR A N 1
ATOM 2062 C CA . THR A 1 264 ? 25.439 -4.100 15.438 1.00 33.69 264 THR A CA 1
ATOM 2063 C C . THR A 1 264 ? 26.692 -3.262 15.211 1.00 33.69 264 THR A C 1
ATOM 2065 O O . THR A 1 264 ? 27.124 -3.057 14.080 1.00 33.69 264 THR A O 1
ATOM 2068 N N . ALA A 1 265 ? 27.208 -2.677 16.289 1.00 40.12 265 ALA A N 1
ATOM 2069 C CA . ALA A 1 265 ? 28.374 -1.810 16.268 1.00 40.12 265 ALA A CA 1
ATOM 2070 C C . ALA A 1 265 ? 29.623 -2.610 15.866 1.00 40.12 265 ALA A C 1
ATOM 2072 O O . ALA A 1 265 ? 29.976 -3.584 16.526 1.00 40.12 265 ALA A O 1
ATOM 2073 N N . GLY A 1 266 ? 30.289 -2.191 14.791 1.00 30.52 266 GLY A N 1
ATOM 2074 C CA . GLY A 1 266 ? 31.520 -2.812 14.315 1.00 30.52 266 GLY A CA 1
ATOM 2075 C C . GLY A 1 266 ? 32.096 -2.060 13.119 1.00 30.52 266 GLY A C 1
ATOM 2076 O O . GLY A 1 266 ? 31.497 -2.026 12.053 1.00 30.52 266 GLY A O 1
ATOM 2077 N N . LEU A 1 267 ? 33.235 -1.418 13.364 1.00 34.91 267 LEU A N 1
ATOM 2078 C CA . LEU A 1 267 ? 34.167 -0.741 12.457 1.00 34.91 267 LEU A CA 1
ATOM 2079 C C . LEU A 1 267 ? 34.102 -1.100 10.957 1.00 34.91 267 LEU A C 1
ATOM 2081 O O . LEU A 1 267 ? 34.248 -2.252 10.570 1.00 34.91 267 LEU A O 1
ATOM 2085 N N . GLY A 1 268 ? 34.015 -0.043 10.139 1.00 40.53 268 GLY A N 1
ATOM 2086 C CA . GLY A 1 268 ? 34.731 0.143 8.870 1.00 40.53 268 GLY A CA 1
ATOM 2087 C C . GLY A 1 268 ? 34.854 -1.052 7.922 1.00 40.53 268 GLY A C 1
ATOM 2088 O O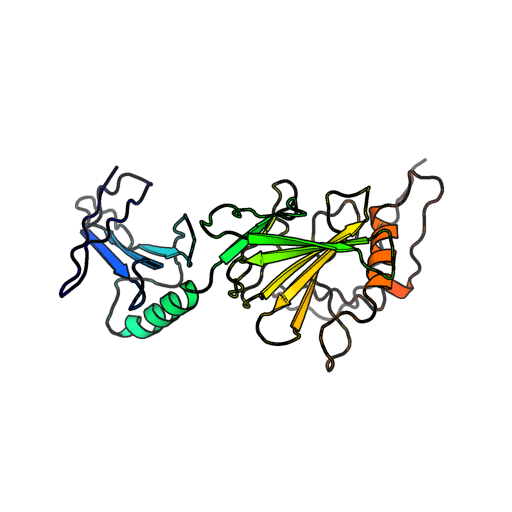 . GLY A 1 268 ? 35.795 -1.831 8.017 1.00 40.53 268 GLY A O 1
ATOM 2089 N N . GLY A 1 269 ? 33.999 -1.093 6.901 1.00 32.53 269 GLY A N 1
ATOM 2090 C CA . GLY A 1 269 ? 34.188 -1.963 5.745 1.00 32.53 269 GLY A CA 1
ATOM 2091 C C . GLY A 1 269 ? 33.645 -1.322 4.475 1.00 32.53 269 GLY A C 1
ATOM 2092 O O . GLY A 1 269 ? 32.434 -1.234 4.291 1.00 32.53 269 GLY A O 1
ATOM 2093 N N . LEU A 1 270 ? 34.544 -0.897 3.584 1.00 35.78 270 LEU A N 1
ATOM 2094 C CA . LEU A 1 270 ? 34.242 -0.752 2.161 1.00 35.78 270 LEU A CA 1
ATOM 2095 C C . LEU A 1 270 ? 33.885 -2.145 1.626 1.00 35.78 270 LEU A C 1
ATOM 2097 O O . LEU A 1 270 ? 34.766 -2.961 1.357 1.00 35.78 270 LEU A O 1
ATOM 2101 N N . ALA A 1 271 ? 32.594 -2.435 1.495 1.00 35.00 271 ALA A N 1
ATOM 2102 C CA . ALA A 1 271 ? 32.133 -3.640 0.823 1.00 35.00 271 ALA A CA 1
ATOM 2103 C C . ALA A 1 271 ? 32.223 -3.431 -0.696 1.00 35.00 271 ALA A C 1
ATOM 2105 O O . ALA A 1 271 ? 31.265 -3.022 -1.346 1.00 35.00 271 ALA A O 1
ATOM 2106 N N . VAL A 1 272 ? 33.402 -3.701 -1.259 1.00 39.31 272 VAL A N 1
ATOM 2107 C CA . VAL A 1 272 ? 33.549 -3.977 -2.691 1.00 39.31 272 VAL A CA 1
ATOM 2108 C C . VAL A 1 272 ? 32.889 -5.328 -2.947 1.00 39.31 272 VAL A C 1
ATOM 2110 O O . VAL A 1 272 ? 33.367 -6.366 -2.486 1.00 39.31 272 VAL A O 1
ATOM 2113 N N . TRP A 1 273 ? 31.766 -5.321 -3.659 1.00 40.81 273 TRP A N 1
ATOM 2114 C CA . TRP A 1 273 ? 31.064 -6.534 -4.061 1.00 40.81 273 TRP A CA 1
ATOM 2115 C C . TRP A 1 273 ? 31.866 -7.260 -5.151 1.00 40.81 273 TRP A C 1
ATOM 2117 O O . TRP A 1 273 ? 31.718 -6.989 -6.342 1.00 40.81 273 TRP A O 1
ATOM 2127 N N . LYS A 1 274 ? 32.740 -8.193 -4.757 1.00 37.59 274 LYS A N 1
ATOM 2128 C CA . LYS A 1 274 ? 33.237 -9.234 -5.665 1.00 37.59 274 LYS A CA 1
ATOM 2129 C C . LYS A 1 274 ? 32.162 -10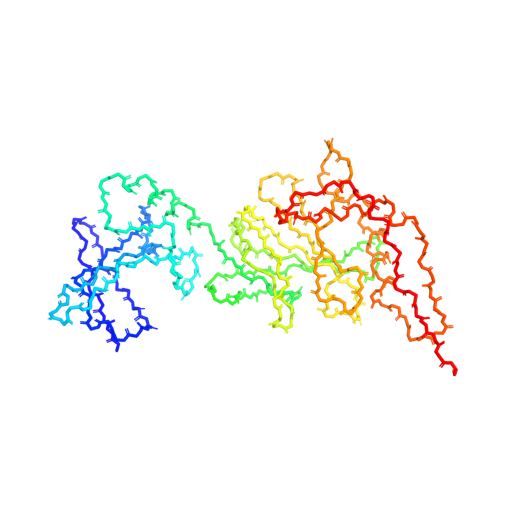.315 -5.751 1.00 37.59 274 LYS A C 1
ATOM 2131 O O . LYS A 1 274 ? 31.948 -11.047 -4.789 1.00 37.59 274 LYS A O 1
ATOM 2136 N N . GLY A 1 275 ? 31.460 -10.376 -6.881 1.00 35.16 275 GLY A N 1
ATOM 2137 C CA . GLY A 1 275 ? 30.485 -11.435 -7.150 1.00 35.16 275 GLY A CA 1
ATOM 2138 C C . GLY A 1 275 ? 31.110 -12.838 -7.043 1.00 35.16 275 GLY A C 1
ATOM 2139 O O . GLY A 1 275 ? 32.331 -12.978 -7.164 1.00 35.16 275 GLY A O 1
ATOM 2140 N N . PRO A 1 276 ? 30.301 -13.883 -6.802 1.00 34.38 276 PRO A N 1
ATOM 2141 C CA . PRO A 1 276 ? 30.801 -15.237 -6.607 1.00 34.38 276 PRO A CA 1
ATOM 2142 C C . PRO A 1 276 ? 31.451 -15.752 -7.896 1.00 34.38 276 PRO A C 1
ATOM 2144 O O . PRO A 1 276 ? 30.801 -15.887 -8.931 1.00 34.38 276 PRO A O 1
ATOM 2147 N N . ALA A 1 277 ? 32.750 -16.043 -7.826 1.00 35.75 277 ALA A N 1
ATOM 2148 C CA . ALA A 1 277 ? 33.446 -16.777 -8.869 1.00 35.75 277 ALA A CA 1
ATOM 2149 C C . ALA A 1 277 ? 32.912 -18.217 -8.895 1.00 35.75 277 ALA A C 1
ATOM 2151 O O . ALA A 1 277 ? 33.049 -18.961 -7.922 1.00 35.75 277 ALA A O 1
ATOM 2152 N N . LEU A 1 278 ? 32.289 -18.599 -10.009 1.00 37.41 278 LEU A N 1
ATOM 2153 C CA . LEU A 1 278 ? 31.929 -19.981 -10.311 1.00 37.41 278 LEU A CA 1
ATOM 2154 C C . LEU A 1 278 ? 33.217 -20.805 -10.454 1.00 37.41 278 LEU A C 1
ATOM 2156 O O . LEU A 1 278 ? 33.932 -20.687 -11.446 1.00 37.41 278 LEU A O 1
ATOM 2160 N N . ILE A 1 279 ? 33.518 -21.636 -9.454 1.00 37.34 279 ILE A N 1
ATOM 2161 C CA . ILE A 1 279 ? 34.530 -22.692 -9.559 1.00 37.34 279 ILE A CA 1
ATOM 2162 C C . ILE A 1 279 ? 33.920 -23.820 -10.396 1.00 37.34 279 ILE A C 1
ATOM 2164 O O . ILE A 1 279 ? 33.086 -24.583 -9.911 1.00 37.34 279 ILE A O 1
ATOM 2168 N N . ALA A 1 280 ? 34.337 -23.919 -11.657 1.00 37.44 280 ALA A N 1
ATOM 2169 C CA . ALA A 1 280 ? 34.165 -25.123 -12.456 1.00 37.44 280 ALA A CA 1
ATOM 2170 C C . ALA A 1 280 ? 35.155 -26.189 -11.955 1.00 37.44 280 ALA A C 1
ATOM 2172 O O . ALA A 1 280 ? 36.362 -25.949 -11.919 1.00 37.44 280 ALA A O 1
ATOM 2173 N N . ARG A 1 281 ? 34.648 -27.356 -11.547 1.00 34.75 281 ARG A N 1
ATOM 2174 C CA . ARG A 1 281 ? 35.451 -28.569 -11.348 1.00 34.75 281 ARG A CA 1
ATOM 2175 C C . ARG A 1 281 ? 35.366 -29.413 -12.620 1.00 34.75 281 ARG A C 1
ATOM 2177 O O . ARG A 1 281 ? 34.266 -29.805 -13.004 1.00 34.75 281 ARG A O 1
ATOM 2184 N N . LEU A 1 282 ? 36.523 -29.638 -13.241 1.00 39.94 282 LEU A N 1
ATOM 2185 C CA . LEU A 1 282 ? 36.822 -30.837 -14.029 1.00 39.94 282 LEU A CA 1
ATOM 2186 C C . LEU A 1 282 ? 37.112 -31.997 -13.071 1.00 39.94 282 LEU A C 1
ATOM 2188 O O . LEU A 1 282 ? 37.659 -31.714 -11.976 1.00 39.94 282 LEU A O 1
#

Secondary structure (DSSP, 8-state):
---B----SSS-----B---SS--TTEEEEEEEE-TT---EEEEEEEEP--TTS--PPPEEEE--TTBSS-EE-TT--SS--GGGHHHHHHHHHHHTS-EEEEETT--SEEE--TTB---EEEEEEE-TT-TTEEEEEEEETT---EEEEEEEETTEE----EEEEEEEEEEEEETTT-SS-SEEEEEESSSS-EEEEE-SSSS----EE---S-SSS-SS-TTHHHHHHHHHHHHH-PSSSS--PPPGGGTSS--------S-----------PPP-----

Solvent-accessible surface area (backbone atoms only — not comparable to full-atom values): 17387 Å² total; per-residue (Å²): 136,65,79,55,82,55,86,69,88,82,93,66,82,78,63,76,57,76,62,92,68,77,89,78,83,56,63,62,48,73,51,78,41,59,49,92,96,52,94,55,73,31,37,38,38,42,36,43,42,87,51,92,80,77,57,86,68,72,61,44,36,32,32,35,35,44,48,48,74,59,77,42,81,37,82,92,60,76,76,76,91,52,85,78,44,52,61,62,49,52,52,49,47,60,55,23,62,44,25,68,41,40,49,57,59,70,56,52,54,56,71,49,61,40,72,68,39,76,49,55,29,33,26,46,67,44,74,42,84,95,42,92,52,36,34,38,26,38,39,29,41,69,85,75,51,57,32,24,36,65,28,33,29,50,89,90,41,76,48,78,51,62,38,92,58,49,22,50,35,42,36,37,30,28,51,62,96,77,48,90,60,62,52,38,39,38,41,34,33,57,77,62,74,39,51,46,43,33,35,51,92,45,72,85,51,81,60,63,42,68,64,52,80,87,72,90,83,68,72,52,62,70,89,57,50,68,62,53,52,53,55,43,42,57,58,63,61,58,68,86,85,86,68,90,79,78,79,72,70,74,66,62,78,65,54,61,73,77,71,81,77,77,88,72,95,73,83,88,75,89,80,76,84,75,73,86,78,82,80,82,81,131

Mean predicted aligned error: 10.46 Å

pLDDT: mean 80.25, std 22.27, range [30.52, 98.56]

Sequence (282 aa):
MAIAVISIGMDFQCLFIVVKEPKMIDVKSVNVYCTKGTTDAFLIYLKPKEGTTGVLLENKWYGRCSGDTHWEEEKGFTGEPTGDDIVPINKHLTDALIPRVIIDLTKTNGSYTPRRTTLQFSVEEDKIESTSSFLKCTHKLSESRPFRLKDIECGGKLLGIKSKESLSCVNAYYYSGHSTIPLLIELALSSGNNYKYFFRPTKDLDTWFKYVRSDVGETTQLNNLNEMLDALKKIHVSDPPNASPSLPLALTDTLKIGGSSLTTAGLGGLAVWKGPALIARL